Protein AF-A0A6M1ZS79-F1 (afdb_monomer_lite)

Sequence (204 aa):
MSSDKKKSLEKILSHKTKNITLSDVVKKYFNELLFENLISKDSSLLPITYLLKSNLSSLLSLNKYQLVKLINYLSLYDLVKEMKYLVDTKYLKKIYSFLTSDEKKFLNKILKYNEPFSTKRLNLEKFNLEKKTIRNILHKRGLERLAYAISSQNEDFIWYIMHFLDIGRAMILEKLIRKNKNLGISDIIISQIFYVLENNMSNL

Structure (mmCIF, N/CA/C/O backbone):
data_AF-A0A6M1ZS79-F1
#
_entry.id   AF-A0A6M1ZS79-F1
#
loop_
_atom_site.group_PDB
_atom_site.id
_atom_site.type_symbol
_atom_site.label_atom_id
_atom_site.label_alt_id
_atom_site.label_comp_id
_atom_site.label_asym_id
_atom_site.label_entity_id
_atom_site.label_seq_id
_atom_site.pdbx_PDB_ins_code
_atom_site.Cartn_x
_atom_site.Cartn_y
_atom_site.Cartn_z
_atom_site.occupancy
_atom_site.B_iso_or_equiv
_atom_site.auth_seq_id
_atom_site.auth_comp_id
_atom_site.auth_asym_id
_atom_site.auth_atom_id
_atom_site.pdbx_PDB_model_num
ATOM 1 N N . MET A 1 1 ? 33.671 -8.256 -20.055 1.00 46.81 1 MET A N 1
ATOM 2 C CA . MET A 1 1 ? 33.110 -9.625 -20.156 1.00 46.81 1 MET A CA 1
ATOM 3 C C . MET A 1 1 ? 34.263 -10.617 -20.237 1.00 46.81 1 MET A C 1
ATOM 5 O O . MET A 1 1 ? 35.209 -10.332 -20.957 1.00 46.81 1 MET A O 1
ATOM 9 N N . SER A 1 2 ? 34.205 -11.722 -19.484 1.00 45.19 2 SER A N 1
ATOM 10 C CA . SER A 1 2 ? 35.235 -12.780 -19.473 1.00 45.19 2 SER A CA 1
ATOM 11 C C . SER A 1 2 ? 35.470 -13.354 -20.884 1.00 45.19 2 SER A C 1
ATOM 13 O O . SER A 1 2 ? 34.513 -13.580 -21.631 1.00 45.19 2 SER A O 1
ATOM 15 N N . SER A 1 3 ? 36.743 -13.559 -21.241 1.00 55.91 3 SER A N 1
ATOM 16 C CA . SER A 1 3 ? 37.232 -14.013 -22.555 1.00 55.91 3 SER A CA 1
ATOM 17 C C . SER A 1 3 ? 36.600 -15.315 -23.045 1.00 55.91 3 SER A C 1
ATOM 19 O O . SER A 1 3 ? 36.496 -15.536 -24.253 1.00 55.91 3 SER A O 1
ATOM 21 N N . ASP A 1 4 ? 36.138 -16.156 -22.124 1.00 59.06 4 ASP A N 1
ATOM 22 C CA . ASP A 1 4 ? 35.692 -17.516 -22.436 1.00 59.06 4 ASP A CA 1
ATOM 23 C C . ASP A 1 4 ? 34.257 -17.550 -22.970 1.00 59.06 4 ASP A C 1
ATOM 25 O O . ASP A 1 4 ? 33.916 -18.365 -23.833 1.00 59.06 4 ASP A O 1
ATOM 29 N N . LYS A 1 5 ? 33.424 -16.582 -22.560 1.00 62.12 5 LYS A N 1
ATOM 30 C CA . LYS A 1 5 ? 32.073 -16.413 -23.118 1.00 62.12 5 LYS A CA 1
ATOM 31 C C . LYS A 1 5 ? 32.112 -15.907 -24.562 1.00 62.12 5 LYS A C 1
ATOM 33 O O . LYS A 1 5 ? 31.254 -16.275 -25.359 1.00 62.12 5 LYS A O 1
ATOM 38 N N . LYS A 1 6 ? 33.134 -15.120 -24.918 1.00 57.84 6 LYS A N 1
ATOM 39 C CA . LYS A 1 6 ? 33.299 -14.559 -26.267 1.00 57.84 6 LYS A CA 1
ATOM 40 C C . LYS A 1 6 ? 33.567 -15.649 -27.311 1.00 57.84 6 LYS A C 1
ATOM 42 O O . LYS A 1 6 ? 32.890 -15.689 -28.331 1.00 57.84 6 LYS A O 1
ATOM 47 N N . LYS A 1 7 ? 34.484 -16.579 -27.020 1.00 60.59 7 LYS A N 1
ATOM 48 C CA . LYS A 1 7 ? 34.827 -17.686 -27.933 1.00 60.59 7 LYS A CA 1
ATOM 49 C C . LYS A 1 7 ? 33.657 -18.644 -28.177 1.00 60.59 7 LYS A C 1
ATOM 51 O O . LYS A 1 7 ? 33.511 -19.171 -29.277 1.00 60.59 7 LYS A O 1
ATOM 56 N N . SER A 1 8 ? 32.819 -18.859 -27.161 1.00 60.53 8 SER A N 1
ATOM 57 C CA . SER A 1 8 ? 31.636 -19.719 -27.280 1.00 60.53 8 SER A CA 1
ATOM 58 C C . SER A 1 8 ? 30.549 -19.077 -28.149 1.00 60.53 8 SER A C 1
ATOM 60 O O . SER A 1 8 ? 29.974 -19.749 -28.999 1.00 60.53 8 SER A O 1
ATOM 62 N N . LEU A 1 9 ? 30.328 -17.764 -28.011 1.00 57.28 9 LEU A N 1
ATOM 63 C CA . LEU A 1 9 ? 29.390 -17.008 -28.852 1.00 57.28 9 LEU A CA 1
ATOM 64 C C . LEU A 1 9 ? 29.849 -16.909 -30.316 1.00 57.28 9 LEU A C 1
ATOM 66 O O . LEU A 1 9 ? 29.031 -17.047 -31.220 1.00 57.28 9 LEU A O 1
ATOM 70 N N . GLU A 1 10 ? 31.150 -16.739 -30.566 1.00 62.69 10 GLU A N 1
ATOM 71 C CA . GLU A 1 10 ? 31.711 -16.696 -31.928 1.00 62.69 10 GLU A CA 1
ATOM 72 C C . GLU A 1 10 ? 31.572 -18.027 -32.677 1.00 62.69 10 GLU A C 1
ATOM 74 O O . GLU A 1 10 ? 31.382 -18.031 -33.892 1.00 62.69 10 GLU A O 1
ATOM 79 N N . LYS A 1 11 ? 31.622 -19.158 -31.960 1.00 65.12 11 LYS A N 1
ATOM 80 C CA . LYS A 1 11 ? 31.347 -20.480 -32.542 1.00 65.12 11 LYS A CA 1
ATOM 81 C C . LYS A 1 11 ? 29.878 -20.661 -32.923 1.00 65.12 11 LYS A C 1
ATOM 83 O O . LYS A 1 11 ? 29.605 -21.306 -33.927 1.00 65.12 11 LYS A O 1
ATOM 88 N N . ILE A 1 12 ? 28.958 -20.109 -32.133 1.00 68.06 12 ILE A N 1
ATOM 89 C CA . ILE A 1 12 ? 27.509 -20.262 -32.336 1.00 68.06 12 ILE A CA 1
ATOM 90 C C . ILE A 1 12 ? 27.001 -19.354 -33.463 1.00 68.06 12 ILE A C 1
ATOM 92 O O . ILE A 1 12 ? 26.132 -19.756 -34.226 1.00 68.06 12 ILE A O 1
ATOM 96 N N . LEU A 1 13 ? 27.539 -18.138 -33.581 1.00 66.38 13 LEU A N 1
ATOM 97 C CA . LEU A 1 13 ? 27.018 -17.118 -34.498 1.00 66.38 13 LEU A CA 1
ATOM 98 C C . LEU A 1 13 ? 27.680 -17.115 -35.885 1.00 66.38 13 LEU A C 1
ATOM 100 O O . LEU A 1 13 ? 27.340 -16.266 -36.704 1.00 66.38 13 LEU A O 1
ATOM 104 N N . SER A 1 14 ? 28.645 -18.010 -36.141 1.00 60.84 14 SER A N 1
ATOM 105 C CA . SER A 1 14 ? 29.374 -18.174 -37.418 1.00 60.84 14 SER A CA 1
ATOM 106 C C . SER A 1 14 ? 29.934 -16.884 -38.049 1.00 60.84 14 SER A C 1
ATOM 108 O O . SER A 1 14 ? 30.354 -16.879 -39.204 1.00 60.84 14 SER A O 1
ATOM 110 N N . HIS A 1 15 ? 30.014 -15.796 -37.287 1.00 58.00 15 HIS A N 1
ATOM 111 C CA . HIS A 1 15 ? 30.574 -14.518 -37.694 1.00 58.00 15 HIS A CA 1
ATOM 112 C C . HIS A 1 15 ? 31.702 -14.148 -36.735 1.00 58.00 15 HIS A C 1
ATOM 114 O O . HIS A 1 15 ? 31.513 -14.066 -35.521 1.00 58.00 15 HIS A O 1
ATOM 120 N N . LYS A 1 16 ? 32.898 -13.893 -37.284 1.00 55.31 16 LYS A N 1
ATOM 121 C CA . LYS A 1 16 ? 34.008 -13.309 -36.521 1.00 55.31 16 LYS A CA 1
ATOM 122 C C . LYS A 1 16 ? 33.558 -11.947 -36.010 1.00 55.31 16 LYS A C 1
ATOM 124 O O . LYS A 1 16 ? 33.409 -11.017 -36.804 1.00 55.31 16 LYS A O 1
ATOM 129 N N . THR A 1 17 ? 33.369 -11.815 -34.699 1.00 56.72 17 THR A N 1
ATOM 130 C CA . THR A 1 17 ? 33.082 -10.511 -34.105 1.00 56.72 17 THR A CA 1
ATOM 131 C C . THR A 1 17 ? 34.343 -9.657 -34.209 1.00 56.72 17 THR A C 1
ATOM 133 O O . THR A 1 17 ? 35.278 -9.764 -33.414 1.00 56.72 17 THR A O 1
ATOM 136 N N . LYS A 1 18 ? 34.424 -8.822 -35.252 1.00 61.38 18 LYS A N 1
ATOM 137 C CA . LYS A 1 18 ? 35.413 -7.744 -35.268 1.00 61.38 18 LYS A CA 1
ATOM 138 C C . LYS A 1 18 ? 35.072 -6.858 -34.073 1.00 61.38 18 LYS A C 1
ATOM 140 O O . LYS A 1 18 ? 33.949 -6.372 -33.972 1.00 61.38 18 LYS A O 1
ATOM 145 N N . ASN A 1 19 ? 36.025 -6.681 -33.158 1.00 54.38 19 ASN A N 1
ATOM 146 C CA . ASN A 1 19 ? 35.924 -5.692 -32.086 1.00 54.38 19 ASN A CA 1
ATOM 147 C C . ASN A 1 19 ? 36.006 -4.305 -32.735 1.00 54.38 19 ASN A C 1
ATOM 149 O O . ASN A 1 19 ? 37.058 -3.675 -32.751 1.00 54.38 19 ASN A O 1
ATOM 153 N N . ILE A 1 20 ? 34.910 -3.871 -33.350 1.00 67.50 20 ILE A N 1
ATOM 154 C CA . ILE A 1 20 ? 34.794 -2.534 -33.906 1.00 67.50 20 ILE A CA 1
ATOM 155 C C . ILE A 1 20 ? 34.525 -1.629 -32.713 1.00 67.50 20 ILE A C 1
ATOM 157 O O . ILE A 1 20 ? 33.455 -1.663 -32.106 1.00 67.50 20 ILE A O 1
ATOM 161 N N . THR A 1 21 ? 35.526 -0.843 -32.338 1.00 69.44 21 THR A N 1
ATOM 162 C CA . THR A 1 21 ? 35.341 0.258 -31.401 1.00 69.44 21 THR A CA 1
ATOM 163 C C . THR A 1 21 ? 34.555 1.339 -32.128 1.00 69.44 21 THR A C 1
ATOM 165 O O . THR A 1 21 ? 35.109 2.100 -32.917 1.00 69.44 21 THR A O 1
ATOM 168 N N . LEU A 1 22 ? 33.240 1.352 -31.915 1.00 73.75 22 LEU A N 1
ATOM 169 C CA . LEU A 1 22 ? 32.362 2.399 -32.430 1.00 73.75 22 LEU A CA 1
ATOM 170 C C . LEU A 1 22 ? 32.827 3.752 -31.878 1.00 73.75 22 LEU A C 1
ATOM 172 O O . LEU A 1 22 ? 33.126 3.858 -30.684 1.00 73.75 22 LEU A O 1
ATOM 176 N N . SER A 1 23 ? 32.878 4.774 -32.735 1.00 83.06 23 SER A N 1
ATOM 177 C CA . SER A 1 23 ? 33.113 6.144 -32.277 1.00 83.06 23 SER A CA 1
ATOM 178 C C . SER A 1 23 ? 31.961 6.588 -31.376 1.00 83.06 23 SER A C 1
ATOM 180 O O . SER A 1 23 ? 30.829 6.111 -31.511 1.00 83.06 23 SER A O 1
ATOM 182 N N . ASP A 1 24 ? 32.226 7.500 -30.445 1.00 80.31 24 ASP A N 1
ATOM 183 C CA . ASP A 1 24 ? 31.208 7.910 -29.472 1.00 80.31 24 ASP A CA 1
ATOM 184 C C . ASP A 1 24 ? 30.016 8.619 -30.129 1.00 80.31 24 ASP A C 1
ATOM 186 O O . ASP A 1 24 ? 28.889 8.489 -29.656 1.00 80.31 24 ASP A O 1
ATOM 190 N N . VAL A 1 25 ? 30.229 9.259 -31.284 1.00 84.00 25 VAL A N 1
ATOM 191 C CA . VAL A 1 25 ? 29.159 9.832 -32.118 1.00 84.00 25 VAL A CA 1
ATOM 192 C C . VAL A 1 25 ? 28.241 8.740 -32.661 1.00 84.00 25 VAL A C 1
ATOM 194 O O . VAL A 1 25 ? 27.022 8.857 -32.581 1.00 84.00 25 VAL A O 1
ATOM 197 N N . VAL A 1 26 ? 28.816 7.649 -33.168 1.00 81.38 26 VAL A N 1
ATOM 198 C CA . VAL A 1 26 ? 28.047 6.535 -33.731 1.00 81.38 26 VAL A CA 1
ATOM 199 C C . VAL A 1 26 ? 27.308 5.778 -32.628 1.00 81.38 26 VAL A C 1
ATOM 201 O O . VAL A 1 26 ? 26.148 5.423 -32.811 1.00 81.38 26 VAL A O 1
ATOM 204 N N . LYS A 1 27 ? 27.921 5.589 -31.451 1.00 83.00 27 LYS A N 1
ATOM 205 C CA . LYS A 1 27 ? 27.215 5.036 -30.281 1.00 83.00 27 LYS A CA 1
ATOM 206 C C . LYS A 1 27 ? 26.040 5.915 -29.871 1.00 83.00 27 LYS A C 1
ATOM 208 O O . LYS A 1 27 ? 24.968 5.388 -29.603 1.00 83.00 27 LYS A O 1
ATOM 213 N N . LYS A 1 28 ? 26.237 7.236 -29.817 1.00 84.88 28 LYS A N 1
ATOM 214 C CA . LYS A 1 28 ? 25.178 8.187 -29.473 1.00 84.88 28 LYS A CA 1
ATOM 215 C C . LYS A 1 28 ? 24.032 8.117 -30.483 1.00 84.88 28 LYS A C 1
ATOM 217 O O . LYS A 1 28 ? 22.898 7.945 -30.062 1.00 84.88 28 LYS A O 1
ATOM 222 N N . TYR A 1 29 ? 24.344 8.118 -31.778 1.00 86.19 29 TYR A N 1
ATOM 223 C CA . TYR A 1 29 ? 23.360 7.967 -32.848 1.00 86.19 29 TYR A CA 1
ATOM 224 C C . TYR A 1 29 ? 22.586 6.645 -32.757 1.00 86.19 29 TYR A C 1
ATOM 226 O O . TYR A 1 29 ? 21.364 6.650 -32.804 1.00 86.19 29 TYR A O 1
ATOM 234 N N . PHE A 1 30 ? 23.268 5.508 -32.575 1.00 82.12 30 PHE A N 1
ATOM 235 C CA . PHE A 1 30 ? 22.586 4.218 -32.431 1.00 82.12 30 PHE A CA 1
ATOM 236 C C . PHE A 1 30 ? 21.755 4.131 -31.157 1.00 82.12 30 PHE A C 1
ATOM 238 O O . PHE A 1 30 ? 20.688 3.528 -31.187 1.00 82.12 30 PHE A O 1
ATOM 245 N N . ASN A 1 31 ? 22.218 4.722 -30.054 1.00 79.94 31 ASN A N 1
ATOM 246 C CA . ASN A 1 31 ? 21.430 4.801 -28.833 1.00 79.94 31 ASN A CA 1
ATOM 247 C C . ASN A 1 31 ? 20.176 5.640 -29.073 1.00 79.94 31 ASN A C 1
ATOM 249 O O . ASN A 1 31 ? 19.095 5.160 -28.779 1.00 79.94 31 ASN A O 1
ATOM 253 N N . GLU A 1 32 ? 20.293 6.836 -29.650 1.00 81.06 32 GLU A N 1
ATOM 254 C CA . GLU A 1 32 ? 19.147 7.693 -29.986 1.00 81.06 32 GLU A CA 1
ATOM 255 C C . GLU A 1 32 ? 18.169 6.973 -30.923 1.00 81.06 32 GLU A C 1
ATOM 257 O O . GLU A 1 32 ? 16.984 6.893 -30.618 1.00 81.06 32 GLU A O 1
ATOM 262 N N . LEU A 1 33 ? 18.670 6.323 -31.976 1.00 81.44 33 LEU A N 1
ATOM 263 C CA . LEU A 1 33 ? 17.865 5.531 -32.905 1.00 81.44 33 LEU A CA 1
ATOM 264 C C . LEU A 1 33 ? 17.165 4.350 -32.209 1.00 81.44 33 LEU A C 1
ATOM 266 O O . LEU A 1 33 ? 15.994 4.081 -32.470 1.00 81.44 33 LEU A O 1
ATOM 270 N N . LEU A 1 34 ? 17.861 3.629 -31.325 1.00 75.31 34 LEU A N 1
ATOM 271 C CA . LEU A 1 34 ? 17.275 2.542 -30.536 1.00 75.31 34 LEU A CA 1
ATOM 272 C C . LEU A 1 34 ? 16.224 3.071 -29.567 1.00 75.31 34 LEU A C 1
ATOM 274 O O . LEU A 1 34 ? 15.167 2.467 -29.451 1.00 75.31 34 LEU A O 1
ATOM 278 N N . PHE A 1 35 ? 16.489 4.190 -28.897 1.00 71.31 35 PHE A N 1
ATOM 279 C CA . PHE A 1 35 ? 15.548 4.830 -27.987 1.00 71.31 35 PHE A CA 1
ATOM 280 C C . PHE A 1 35 ? 14.283 5.267 -28.729 1.00 71.31 35 PHE A C 1
ATOM 282 O O . PHE A 1 35 ? 13.192 4.949 -28.274 1.00 71.31 35 PHE A O 1
ATOM 289 N N . GLU A 1 36 ? 14.410 5.900 -29.894 1.00 73.56 36 GLU A N 1
ATOM 290 C CA . GLU A 1 36 ? 13.269 6.343 -30.702 1.00 73.56 36 GLU A CA 1
ATOM 291 C C . GLU A 1 36 ? 12.432 5.188 -31.272 1.00 73.56 36 GLU A C 1
ATOM 293 O O . GLU A 1 36 ? 11.216 5.321 -31.403 1.00 73.56 36 GLU A O 1
ATOM 298 N N . ASN A 1 37 ? 13.062 4.059 -31.614 1.00 69.81 37 ASN A N 1
ATOM 299 C CA . ASN A 1 37 ? 12.364 2.914 -32.209 1.00 69.81 37 ASN A CA 1
ATOM 300 C C . ASN A 1 37 ? 11.846 1.899 -31.176 1.00 69.81 37 ASN A C 1
ATOM 302 O O . ASN A 1 37 ? 10.836 1.243 -31.426 1.00 69.81 37 ASN A O 1
ATOM 306 N N . LEU A 1 38 ? 12.526 1.732 -30.036 1.00 62.50 38 LEU A N 1
ATOM 307 C CA . LEU A 1 38 ? 12.127 0.785 -28.985 1.00 62.50 38 LEU A CA 1
ATOM 308 C C . LEU A 1 38 ? 11.163 1.403 -27.977 1.00 62.50 38 LEU A C 1
ATOM 310 O O . LEU A 1 38 ? 10.305 0.700 -27.444 1.00 62.50 38 LEU A O 1
ATOM 314 N N . ILE A 1 39 ? 11.308 2.698 -27.700 1.00 62.84 39 ILE A N 1
ATOM 315 C CA . ILE A 1 39 ? 10.414 3.434 -26.817 1.00 62.84 39 ILE A CA 1
ATOM 316 C C . ILE A 1 39 ? 9.474 4.216 -27.721 1.00 62.84 39 ILE A C 1
ATOM 318 O O . ILE A 1 39 ? 9.823 5.266 -28.254 1.00 62.84 39 ILE A O 1
ATOM 322 N N . SER A 1 40 ? 8.269 3.683 -27.929 1.00 58.03 40 SER A N 1
ATOM 323 C CA . SER A 1 40 ? 7.209 4.436 -28.597 1.00 58.03 40 SER A CA 1
ATOM 324 C C . SER A 1 40 ? 7.068 5.795 -27.901 1.00 58.03 40 SER A C 1
ATOM 326 O O . SER A 1 40 ? 7.124 5.850 -26.672 1.00 58.03 40 SER A O 1
ATOM 328 N N . LYS A 1 41 ? 6.879 6.886 -28.660 1.00 56.69 41 LYS A N 1
ATOM 329 C CA . LYS A 1 41 ? 6.773 8.267 -28.131 1.00 56.69 41 LYS A CA 1
ATOM 330 C C . LYS A 1 41 ? 5.800 8.422 -26.948 1.00 56.69 41 LYS A C 1
ATOM 332 O O . LYS A 1 41 ? 5.952 9.356 -26.166 1.00 56.69 41 LYS A O 1
ATOM 337 N N . ASP A 1 42 ? 4.861 7.490 -26.801 1.00 55.78 42 ASP A N 1
ATOM 338 C CA . ASP A 1 42 ? 3.814 7.493 -25.781 1.00 55.78 42 ASP A CA 1
ATOM 339 C C . ASP A 1 42 ? 4.094 6.598 -24.557 1.00 55.78 4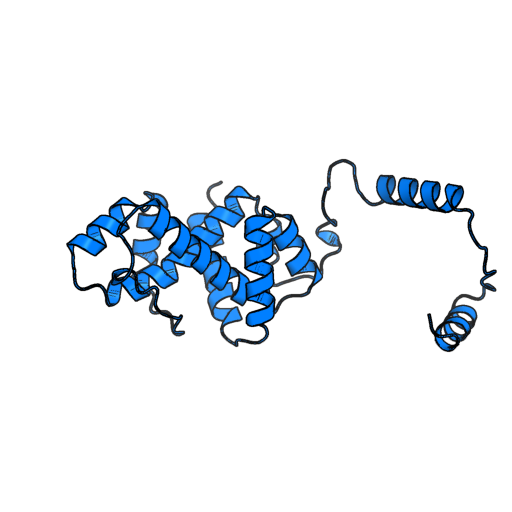2 ASP A C 1
ATOM 341 O O . ASP A 1 42 ? 3.400 6.706 -23.546 1.00 55.78 42 ASP A O 1
ATOM 345 N N . SER A 1 43 ? 5.098 5.715 -24.596 1.00 55.03 43 SER A N 1
ATOM 346 C CA . SER A 1 43 ? 5.358 4.752 -23.519 1.00 55.03 43 SER A CA 1
ATOM 347 C C . SER A 1 43 ? 6.607 5.132 -22.731 1.00 55.03 43 SER A C 1
ATOM 349 O O . SER A 1 43 ? 7.716 4.759 -23.089 1.00 55.03 43 SER A O 1
ATOM 351 N N . SER A 1 44 ? 6.441 5.823 -21.604 1.00 60.12 44 SER A N 1
ATOM 352 C CA . SER A 1 44 ? 7.536 6.104 -20.659 1.00 60.12 44 SER A CA 1
ATOM 353 C C . SER A 1 44 ? 8.096 4.853 -19.957 1.00 60.12 44 SER A C 1
ATOM 355 O O . SER A 1 44 ? 9.055 4.956 -19.194 1.00 60.12 44 SER A O 1
ATOM 357 N N . LEU A 1 45 ? 7.506 3.676 -20.196 1.00 66.31 45 LEU A N 1
ATOM 358 C CA . LEU A 1 45 ? 7.816 2.406 -19.541 1.00 66.31 45 LEU A CA 1
ATOM 359 C C . LEU A 1 45 ? 7.925 1.269 -20.562 1.00 66.31 45 LEU A C 1
ATOM 361 O O . LEU A 1 45 ? 7.357 1.341 -21.651 1.00 66.31 45 LEU A O 1
ATOM 365 N N . LEU A 1 46 ? 8.628 0.199 -20.173 1.00 69.56 46 LEU A N 1
ATOM 366 C CA . LEU A 1 46 ? 8.737 -1.039 -20.949 1.00 69.56 46 LEU A CA 1
ATOM 367 C C . LEU A 1 46 ? 7.339 -1.572 -21.309 1.00 69.56 46 LEU A C 1
ATOM 369 O O . LEU A 1 46 ? 6.503 -1.685 -20.411 1.00 69.56 46 LEU A O 1
ATOM 373 N N . PRO A 1 47 ? 7.060 -1.937 -22.573 1.00 73.56 47 PRO A N 1
ATOM 374 C CA . PRO A 1 47 ? 5.744 -2.450 -22.933 1.00 73.56 47 PRO A CA 1
ATOM 375 C C . PRO A 1 47 ? 5.372 -3.691 -22.113 1.00 73.56 47 PRO A C 1
ATOM 377 O O . PRO A 1 47 ? 6.170 -4.618 -21.967 1.00 73.56 47 PRO A O 1
ATOM 380 N N . ILE A 1 48 ? 4.135 -3.720 -21.604 1.00 75.38 48 ILE A N 1
ATOM 381 C CA . ILE A 1 48 ? 3.621 -4.773 -20.706 1.00 75.38 48 ILE A CA 1
ATOM 382 C C . ILE A 1 48 ? 3.766 -6.173 -21.327 1.00 75.38 48 ILE A C 1
ATOM 384 O O . ILE A 1 48 ? 3.955 -7.153 -20.613 1.00 75.38 48 ILE A O 1
ATOM 388 N N . THR A 1 49 ? 3.733 -6.270 -22.658 1.00 75.94 49 THR A N 1
ATOM 389 C CA . THR A 1 49 ? 3.910 -7.516 -23.420 1.00 75.94 49 THR A CA 1
ATOM 390 C C . THR A 1 49 ? 5.266 -8.188 -23.209 1.00 75.94 49 THR A C 1
ATOM 392 O O . THR A 1 49 ? 5.373 -9.391 -23.431 1.00 75.94 49 THR A O 1
ATOM 395 N N . TYR A 1 50 ? 6.290 -7.438 -22.798 1.00 74.56 50 TYR A N 1
ATOM 396 C CA . TYR A 1 50 ? 7.625 -7.973 -22.520 1.00 74.56 50 TYR A CA 1
ATOM 397 C C . TYR A 1 50 ? 7.790 -8.467 -21.080 1.00 74.56 50 TYR A C 1
ATOM 399 O O . TYR A 1 50 ? 8.788 -9.115 -20.774 1.00 74.56 50 TYR A O 1
ATOM 407 N N . LEU A 1 51 ? 6.829 -8.186 -20.194 1.00 79.62 51 LEU A N 1
ATOM 408 C CA . LEU A 1 51 ? 6.874 -8.657 -18.814 1.00 79.62 51 LEU A CA 1
ATOM 409 C C . LEU A 1 51 ? 6.445 -10.124 -18.729 1.00 79.62 51 LEU A C 1
ATOM 411 O O . LEU A 1 51 ? 5.502 -10.569 -19.387 1.00 79.62 51 LEU A O 1
ATOM 415 N N . LEU A 1 52 ? 7.114 -10.879 -17.856 1.00 79.12 52 LEU A N 1
ATOM 416 C CA . LEU A 1 52 ? 6.690 -12.234 -17.519 1.00 79.12 52 LEU A CA 1
ATOM 417 C C . LEU A 1 52 ? 5.285 -12.208 -16.911 1.00 79.12 52 LEU A C 1
ATOM 419 O O . LEU A 1 52 ? 4.963 -11.357 -16.077 1.00 79.12 52 LEU A O 1
ATOM 423 N N . LYS A 1 53 ? 4.448 -13.173 -17.307 1.00 77.31 53 LYS A N 1
ATOM 424 C CA . LYS A 1 53 ? 3.096 -13.307 -16.762 1.00 77.31 53 LYS A CA 1
ATOM 425 C C . LYS A 1 53 ? 3.181 -13.530 -15.252 1.00 77.31 53 LYS A C 1
ATOM 427 O O . LYS A 1 53 ? 3.708 -14.537 -14.791 1.00 77.31 53 LYS A O 1
ATOM 432 N N . SER A 1 54 ? 2.647 -12.571 -14.504 1.00 80.38 54 SER A N 1
ATOM 433 C CA . SER A 1 54 ? 2.510 -12.618 -13.052 1.00 80.38 54 SER A CA 1
ATOM 434 C C . SER A 1 54 ? 1.040 -12.796 -12.679 1.00 80.38 54 SER A C 1
ATOM 436 O O . SER A 1 54 ? 0.144 -12.281 -13.359 1.00 80.38 54 SER A O 1
ATOM 438 N N . ASN A 1 55 ? 0.795 -13.455 -11.545 1.00 80.38 55 ASN A N 1
ATOM 439 C CA . ASN A 1 55 ? -0.529 -13.528 -10.926 1.00 80.38 55 ASN A CA 1
ATOM 440 C C . ASN A 1 55 ? -1.082 -12.119 -10.643 1.00 80.38 55 ASN A C 1
ATOM 442 O O . ASN A 1 55 ? -2.283 -11.910 -10.673 1.00 80.38 55 ASN A O 1
ATOM 446 N N . LEU A 1 56 ? -0.215 -11.122 -10.449 1.00 84.50 56 LEU A N 1
ATOM 447 C CA . LEU A 1 56 ? -0.586 -9.728 -10.207 1.00 84.50 56 LEU A CA 1
ATOM 448 C C . LEU A 1 56 ? -0.596 -8.862 -11.478 1.00 84.50 56 LEU A C 1
ATOM 450 O O . LEU A 1 56 ? -0.520 -7.639 -11.392 1.00 84.50 56 LEU A O 1
ATOM 454 N N . SER A 1 57 ? -0.705 -9.466 -12.663 1.00 84.50 57 SER A N 1
ATOM 455 C CA . SER A 1 57 ? -0.774 -8.738 -13.943 1.00 84.50 57 SER A CA 1
ATOM 456 C C . SER A 1 57 ? -1.896 -7.692 -14.001 1.00 84.50 57 SER A C 1
ATOM 458 O O . SER A 1 57 ? -1.718 -6.652 -14.630 1.00 84.50 57 SER A O 1
ATOM 460 N N . SER A 1 58 ? -2.996 -7.892 -13.269 1.00 84.88 58 SER A N 1
ATOM 461 C CA . SER A 1 58 ? -4.084 -6.913 -13.113 1.00 84.88 58 SER A CA 1
ATOM 462 C C . SER A 1 58 ? -3.656 -5.592 -12.456 1.00 84.88 58 SER A C 1
ATOM 464 O O . SER A 1 58 ? -4.338 -4.582 -12.610 1.00 84.88 58 SER A O 1
ATOM 466 N N . LEU A 1 59 ? -2.521 -5.553 -11.746 1.00 86.88 59 LEU A N 1
ATOM 467 C CA . LEU A 1 59 ? -1.957 -4.306 -11.220 1.00 86.88 59 LEU A CA 1
ATOM 468 C C . LEU A 1 59 ? -1.350 -3.428 -12.317 1.00 86.88 59 LEU A C 1
ATOM 470 O O . LEU A 1 59 ? -1.320 -2.210 -12.161 1.00 86.88 59 LEU A O 1
ATOM 474 N N . LEU A 1 60 ? -0.879 -4.027 -13.415 1.00 85.62 60 LEU A N 1
ATOM 475 C CA . LEU A 1 60 ? -0.210 -3.316 -14.509 1.00 85.62 60 LEU A CA 1
ATOM 476 C C . LEU A 1 60 ? -1.193 -2.511 -15.367 1.00 85.62 60 LEU A C 1
ATOM 478 O O . LEU A 1 60 ? -0.784 -1.555 -16.019 1.00 85.62 60 LEU A O 1
ATOM 482 N N . SER A 1 61 ? -2.479 -2.876 -15.354 1.00 85.31 61 SER A N 1
ATOM 483 C CA . SER A 1 61 ? -3.546 -2.141 -16.043 1.00 85.31 61 SER A CA 1
ATOM 484 C C . SER A 1 61 ? -4.091 -0.957 -15.243 1.00 85.31 61 SER A C 1
ATOM 486 O O . SER A 1 61 ? -4.890 -0.185 -15.768 1.00 85.31 61 SER A O 1
ATOM 488 N N . LEU A 1 62 ? -3.712 -0.813 -13.970 1.00 86.62 62 LEU A N 1
ATOM 489 C CA . LEU A 1 62 ? -4.177 0.297 -13.144 1.00 86.62 62 LEU A CA 1
ATOM 490 C C . LEU A 1 62 ? -3.476 1.591 -13.539 1.00 86.62 62 LEU A C 1
ATOM 492 O O . LEU A 1 62 ? -2.295 1.586 -13.858 1.00 86.62 62 LEU A O 1
ATOM 496 N N . ASN A 1 63 ? -4.174 2.718 -13.414 1.00 87.56 63 ASN A N 1
ATOM 497 C CA . ASN A 1 63 ? -3.567 4.044 -13.444 1.00 87.56 63 ASN A CA 1
ATOM 498 C C . ASN A 1 63 ? -3.017 4.457 -12.060 1.00 87.56 63 ASN A C 1
ATOM 500 O O . ASN A 1 63 ? -3.285 3.830 -11.031 1.00 87.56 63 ASN A O 1
ATOM 504 N N . LYS A 1 64 ? -2.198 5.516 -12.016 1.00 88.25 64 LYS A N 1
ATOM 505 C CA . LYS A 1 64 ? -1.501 5.934 -10.786 1.00 88.25 64 LYS A CA 1
ATOM 506 C C . LYS A 1 64 ? -2.470 6.231 -9.639 1.00 88.25 64 LYS A C 1
ATOM 508 O O . LYS A 1 64 ? -2.208 5.873 -8.491 1.00 88.25 64 LYS A O 1
ATOM 513 N N . TYR A 1 65 ? -3.595 6.879 -9.940 1.00 89.50 65 TYR A N 1
ATOM 514 C CA . TYR A 1 65 ? -4.629 7.178 -8.950 1.00 89.50 65 TYR A CA 1
ATOM 515 C C . TYR A 1 65 ? -5.251 5.892 -8.397 1.00 89.50 65 TYR A C 1
ATOM 517 O O . TYR A 1 65 ? -5.413 5.754 -7.184 1.00 89.50 65 TYR A O 1
ATOM 525 N N . GLN A 1 66 ? -5.534 4.930 -9.273 1.00 90.81 66 GLN A N 1
ATOM 526 C CA . GLN A 1 66 ? -6.071 3.630 -8.908 1.00 90.81 66 GLN A CA 1
ATOM 527 C C . GLN A 1 66 ? -5.092 2.840 -8.036 1.00 90.81 66 GLN A C 1
ATOM 529 O O . GLN A 1 66 ? -5.504 2.283 -7.022 1.00 90.81 66 GLN A O 1
ATOM 534 N N . LEU A 1 67 ? -3.795 2.862 -8.353 1.00 91.31 67 LEU A N 1
ATOM 535 C CA . LEU A 1 67 ? -2.766 2.208 -7.546 1.00 91.31 67 LEU A CA 1
ATOM 536 C C . LEU A 1 67 ? -2.663 2.832 -6.142 1.00 91.31 67 LEU A C 1
ATOM 538 O O . LEU A 1 67 ? -2.616 2.122 -5.138 1.00 91.31 67 LEU A O 1
ATOM 542 N N . VAL A 1 68 ? -2.720 4.164 -6.040 1.00 92.44 68 VAL A N 1
ATOM 543 C CA . VAL A 1 68 ? -2.764 4.864 -4.742 1.00 92.44 68 VAL A CA 1
ATOM 544 C C . VAL A 1 68 ? -4.051 4.547 -3.972 1.00 92.44 68 VAL A C 1
ATOM 546 O O . VAL A 1 68 ? -4.010 4.370 -2.751 1.00 92.44 68 VAL A O 1
ATOM 549 N N . LYS A 1 69 ? -5.192 4.444 -4.661 1.00 92.88 69 LYS A N 1
ATOM 550 C CA . LYS A 1 69 ? -6.475 4.059 -4.060 1.00 92.88 69 LYS A CA 1
ATOM 551 C C . LYS A 1 69 ? -6.422 2.624 -3.524 1.00 92.88 69 LYS A C 1
ATOM 553 O O . LYS A 1 69 ? -6.817 2.400 -2.381 1.00 92.88 69 LYS A O 1
ATOM 558 N N . LEU A 1 70 ? -5.851 1.690 -4.286 1.00 94.06 70 LEU A N 1
ATOM 559 C CA . LEU A 1 70 ? -5.596 0.312 -3.863 1.00 94.06 70 LEU A CA 1
ATOM 560 C C . LEU A 1 70 ? -4.734 0.271 -2.596 1.00 94.06 70 LEU A C 1
ATOM 562 O O . LEU A 1 70 ? -5.118 -0.373 -1.623 1.00 94.06 70 LEU A O 1
ATOM 566 N N . ILE A 1 71 ? -3.621 1.011 -2.565 1.00 93.94 71 ILE A N 1
ATOM 567 C CA . ILE A 1 71 ? -2.751 1.118 -1.381 1.00 93.94 71 ILE A CA 1
ATOM 568 C C . ILE A 1 71 ? -3.555 1.564 -0.151 1.00 93.94 71 ILE A C 1
ATOM 570 O O . ILE A 1 71 ? -3.429 0.978 0.926 1.00 93.94 71 ILE A O 1
ATOM 574 N N . ASN A 1 72 ? -4.425 2.566 -0.298 1.00 93.06 72 ASN A N 1
ATOM 575 C CA . ASN A 1 72 ? -5.258 3.029 0.811 1.00 93.06 72 ASN A CA 1
ATOM 576 C C . ASN A 1 72 ? -6.252 1.951 1.272 1.00 93.06 72 ASN A C 1
ATOM 578 O O . ASN A 1 72 ? -6.377 1.737 2.476 1.00 93.06 72 ASN A O 1
ATOM 582 N N . TYR A 1 73 ? -6.904 1.222 0.363 1.00 93.94 73 TYR A N 1
ATOM 583 C CA . TYR A 1 73 ? -7.799 0.122 0.747 1.00 93.94 73 TYR A CA 1
ATOM 584 C C . TYR A 1 73 ? -7.071 -1.027 1.442 1.00 93.94 73 TYR A C 1
ATOM 586 O O . TYR A 1 73 ? -7.574 -1.545 2.437 1.00 93.94 73 TYR A O 1
ATOM 594 N N . LEU A 1 74 ? -5.870 -1.390 0.982 1.00 92.75 74 LEU A N 1
ATOM 595 C CA . LEU A 1 74 ? -5.061 -2.427 1.625 1.00 92.75 74 LEU A CA 1
ATOM 596 C C . LEU A 1 74 ? -4.762 -2.082 3.086 1.00 92.75 74 LEU A C 1
ATOM 598 O O . LEU A 1 74 ? -4.823 -2.953 3.950 1.00 92.75 74 LEU A O 1
ATOM 602 N N . SER A 1 75 ? -4.521 -0.805 3.391 1.00 92.94 75 SER A N 1
ATOM 603 C CA . SER A 1 75 ? -4.286 -0.363 4.770 1.00 92.94 75 SER A CA 1
ATOM 604 C C . SER A 1 75 ? -5.475 -0.578 5.713 1.00 92.94 75 SER A C 1
ATOM 606 O O . SER A 1 75 ? -5.287 -0.697 6.925 1.00 92.94 75 SER A O 1
ATOM 608 N N . LEU A 1 76 ? -6.700 -0.661 5.179 1.00 92.25 76 LEU A N 1
ATOM 609 C CA . LEU A 1 76 ? -7.902 -0.825 5.994 1.00 92.25 76 LEU A CA 1
ATOM 610 C C . LEU A 1 76 ? -7.991 -2.217 6.624 1.00 92.25 76 LEU A C 1
ATOM 612 O O . LEU A 1 76 ? -8.575 -2.342 7.695 1.00 92.25 76 LEU A O 1
ATOM 616 N N . TYR A 1 77 ? -7.358 -3.237 6.040 1.00 90.81 77 TYR A N 1
ATOM 617 C CA . TYR A 1 77 ? -7.254 -4.556 6.673 1.00 90.81 77 TYR A CA 1
ATOM 618 C C . TYR A 1 77 ? -6.474 -4.500 7.996 1.00 90.81 77 TYR A C 1
ATOM 620 O O . TYR A 1 77 ? -6.891 -5.093 8.990 1.00 90.81 77 TYR A O 1
ATOM 628 N N . ASP A 1 78 ? -5.384 -3.723 8.054 1.00 88.56 78 ASP A N 1
ATOM 629 C CA . ASP A 1 78 ? -4.670 -3.487 9.318 1.00 88.56 78 ASP A CA 1
ATOM 630 C C . ASP A 1 78 ? -5.492 -2.639 10.285 1.00 88.56 78 ASP A C 1
ATOM 632 O O . ASP A 1 78 ? -5.457 -2.864 11.496 1.00 88.56 78 ASP A O 1
ATOM 636 N N . LEU A 1 79 ? -6.257 -1.680 9.759 1.00 89.00 79 LEU A N 1
ATOM 637 C CA . LEU A 1 79 ? -7.123 -0.848 10.579 1.00 89.00 79 LEU A CA 1
ATOM 638 C C . LEU A 1 79 ? -8.218 -1.674 11.266 1.00 89.00 79 LEU A C 1
ATOM 640 O O . LEU A 1 79 ? -8.422 -1.495 12.462 1.00 89.00 79 LEU A O 1
ATOM 644 N N . VAL A 1 80 ? -8.865 -2.612 10.562 1.00 88.75 80 VAL A N 1
ATOM 645 C CA . VAL A 1 80 ? -9.865 -3.526 11.149 1.00 88.75 80 VAL A CA 1
ATOM 646 C C . VAL A 1 80 ? -9.297 -4.254 12.361 1.00 88.75 80 VAL A C 1
ATOM 648 O O . VAL A 1 80 ? -9.953 -4.322 13.400 1.00 88.75 80 VAL A O 1
ATOM 651 N N . LYS A 1 81 ? -8.075 -4.786 12.248 1.00 86.06 81 LYS A N 1
ATOM 652 C CA . LYS A 1 81 ? -7.417 -5.469 13.366 1.00 86.06 81 LYS A CA 1
ATOM 653 C C . LYS A 1 81 ? -7.183 -4.526 14.533 1.00 86.06 81 LYS A C 1
ATOM 655 O O . LYS A 1 81 ? -7.525 -4.871 15.657 1.00 86.06 81 LYS A O 1
ATOM 660 N N . GLU A 1 82 ? -6.631 -3.343 14.276 1.00 85.12 82 GLU A N 1
ATOM 661 C CA . GLU A 1 82 ? -6.348 -2.372 15.335 1.00 85.12 82 GLU A CA 1
ATOM 662 C C . GLU A 1 82 ? -7.632 -1.910 16.038 1.00 85.12 82 GLU A C 1
ATOM 664 O O . GLU A 1 82 ? -7.659 -1.784 17.258 1.00 85.12 82 GLU A O 1
ATOM 669 N N . MET A 1 83 ? -8.722 -1.729 15.292 1.00 84.31 83 MET A N 1
ATOM 670 C CA . MET A 1 83 ? -10.012 -1.306 15.839 1.00 84.31 83 MET A CA 1
ATOM 671 C C . MET A 1 83 ? -10.621 -2.312 16.816 1.00 84.31 83 MET A C 1
ATOM 673 O O . MET A 1 83 ? -11.332 -1.886 17.719 1.00 84.31 83 MET A O 1
ATOM 677 N N . LYS A 1 84 ? -10.320 -3.613 16.689 1.00 82.88 84 LYS A N 1
ATOM 678 C CA . LYS A 1 84 ? -10.743 -4.626 17.674 1.00 82.88 84 LYS A CA 1
ATOM 679 C C . LYS A 1 84 ? -10.078 -4.428 19.042 1.00 82.88 84 LYS A C 1
ATOM 681 O O . LYS A 1 84 ? -10.634 -4.854 20.046 1.00 82.88 84 LYS A O 1
ATOM 686 N N . TYR A 1 85 ? -8.904 -3.795 19.079 1.00 81.50 85 TYR A N 1
ATOM 687 C CA . TYR A 1 85 ? -8.168 -3.512 20.314 1.00 81.50 85 TYR A CA 1
ATOM 688 C C . TYR A 1 85 ? -8.445 -2.114 20.877 1.00 81.50 85 TYR A C 1
ATOM 690 O O . TYR A 1 85 ? -8.182 -1.875 22.052 1.00 81.50 85 TYR A O 1
ATOM 698 N N . LEU A 1 86 ? -8.968 -1.194 20.063 1.00 80.50 86 LEU A N 1
ATOM 699 C CA . LEU A 1 86 ? -9.328 0.152 20.501 1.00 80.50 86 LEU A CA 1
ATOM 700 C C . LEU A 1 86 ? -10.639 0.113 21.295 1.00 80.50 86 LEU A C 1
ATOM 702 O O . LEU A 1 86 ? -11.724 0.054 20.722 1.00 80.50 86 LEU A O 1
ATOM 706 N N . VAL A 1 87 ? -10.531 0.189 22.621 1.00 73.06 87 VAL A N 1
ATOM 707 C CA . VAL A 1 87 ? -11.690 0.199 23.533 1.00 73.06 87 VAL A CA 1
ATOM 708 C C . VAL A 1 87 ? -12.371 1.578 23.575 1.00 73.06 87 VAL A C 1
ATOM 710 O O . VAL A 1 87 ? -13.575 1.676 23.811 1.00 73.06 87 VAL A O 1
ATOM 713 N N . ASP A 1 88 ? -11.636 2.664 23.300 1.00 82.00 88 ASP A N 1
ATOM 714 C CA . ASP A 1 88 ? -12.186 4.023 23.365 1.00 82.00 88 ASP A CA 1
ATOM 715 C C . ASP A 1 88 ? -13.019 4.386 22.119 1.00 82.00 88 ASP A C 1
ATOM 717 O O . ASP A 1 88 ? -12.519 4.642 21.015 1.00 82.00 88 ASP A O 1
ATOM 721 N N . THR A 1 89 ? -14.331 4.492 22.329 1.00 82.62 89 THR A N 1
ATOM 722 C CA . THR A 1 89 ? -15.309 4.885 21.306 1.00 82.62 89 THR A CA 1
ATOM 723 C C . THR A 1 89 ? -15.066 6.280 20.719 1.00 82.62 89 THR A C 1
ATOM 725 O O . THR A 1 89 ? -15.427 6.520 19.561 1.00 82.62 89 THR A O 1
ATOM 728 N N . LYS A 1 90 ? -14.430 7.205 21.454 1.00 84.06 90 LYS A N 1
ATOM 729 C CA . LYS A 1 90 ? -14.061 8.537 20.944 1.00 84.06 90 LYS A CA 1
ATOM 730 C C . LYS A 1 90 ? -12.966 8.432 19.885 1.00 84.06 90 LYS A C 1
ATOM 732 O O . LYS A 1 90 ? -13.069 9.083 18.842 1.00 84.06 90 LYS A O 1
ATOM 737 N N . TYR A 1 91 ? -11.965 7.578 20.110 1.00 83.62 91 TYR A N 1
ATOM 738 C CA . TYR A 1 91 ? -10.895 7.314 19.142 1.00 83.62 91 TYR A CA 1
ATOM 739 C C . TYR A 1 91 ? -11.461 6.678 17.876 1.00 83.62 91 TYR A C 1
ATOM 741 O O . TYR A 1 91 ? -11.175 7.148 16.774 1.00 83.62 91 TYR A O 1
ATOM 749 N N . LEU A 1 92 ? -12.335 5.678 18.026 1.00 84.50 92 LEU A N 1
ATOM 750 C CA . LEU A 1 92 ? -12.999 5.031 16.894 1.00 84.50 92 LEU A CA 1
ATOM 751 C C . LEU A 1 92 ? -13.799 6.035 16.058 1.00 84.50 92 LEU A C 1
ATOM 753 O O . LEU A 1 92 ? -13.569 6.141 14.853 1.00 84.50 92 LEU A O 1
ATOM 757 N N . LYS A 1 93 ? -14.681 6.832 16.679 1.00 86.69 93 LYS A N 1
ATOM 758 C CA . LYS A 1 93 ? -15.468 7.862 15.971 1.00 86.69 93 LYS A CA 1
ATOM 759 C C . LYS A 1 93 ? -14.578 8.845 15.208 1.00 86.69 93 LYS A C 1
ATOM 761 O O . LYS A 1 93 ? -14.909 9.234 14.088 1.00 86.69 93 LYS A O 1
ATOM 766 N N . LYS A 1 94 ? -13.436 9.216 15.787 1.00 86.50 94 LYS A N 1
ATOM 767 C CA . LYS A 1 94 ? -12.481 10.135 15.165 1.00 86.50 94 LYS A CA 1
ATOM 768 C C . LYS A 1 94 ? -11.722 9.501 13.998 1.00 86.50 94 LYS A C 1
ATOM 770 O O . LYS A 1 94 ? -11.558 10.137 12.967 1.00 86.50 94 LYS A O 1
ATOM 775 N N . ILE A 1 95 ? -11.324 8.236 14.101 1.00 86.62 95 ILE A N 1
ATOM 776 C CA . ILE A 1 95 ? -10.748 7.494 12.969 1.00 86.62 95 ILE A CA 1
ATOM 777 C C . ILE A 1 95 ? -11.770 7.401 11.830 1.00 86.62 95 ILE A C 1
ATOM 779 O O . ILE A 1 95 ? -11.445 7.725 10.688 1.00 86.62 95 ILE A O 1
ATOM 783 N N . TYR A 1 96 ? -13.021 7.043 12.140 1.00 87.31 96 TYR A N 1
ATOM 784 C CA . TYR A 1 96 ? -14.102 7.008 11.155 1.00 87.31 96 TYR A CA 1
ATOM 785 C C . TYR A 1 96 ? -14.318 8.369 10.486 1.00 87.31 96 TYR A C 1
ATOM 787 O O . TYR A 1 96 ? -14.576 8.412 9.287 1.00 87.31 96 TYR A O 1
ATOM 795 N N . SER A 1 97 ? -14.196 9.493 11.198 1.00 89.56 97 SER A N 1
ATOM 796 C CA . SER A 1 97 ? -14.361 10.816 10.578 1.00 89.56 97 SER A CA 1
ATOM 797 C C . SER A 1 97 ? -13.258 11.160 9.565 1.00 89.56 97 SER A C 1
ATOM 799 O O . SER A 1 97 ? -13.470 12.009 8.698 1.00 89.56 97 SER A O 1
ATOM 801 N N . PHE A 1 98 ? -12.112 10.473 9.606 1.00 90.19 98 PHE A N 1
ATOM 802 C CA . PHE A 1 98 ? -11.006 10.662 8.662 1.00 90.19 98 PHE A CA 1
ATOM 803 C C . PHE A 1 98 ? -11.085 9.792 7.404 1.00 90.19 98 PHE A C 1
ATOM 805 O O . PHE A 1 98 ? -10.336 10.051 6.457 1.00 90.19 98 PHE A O 1
ATOM 812 N N . LEU A 1 99 ? -11.977 8.800 7.379 1.00 90.50 99 LEU A N 1
ATOM 813 C CA . LEU A 1 99 ? -12.201 7.922 6.232 1.00 90.50 99 LEU A CA 1
ATOM 814 C C . LEU A 1 99 ? -13.227 8.515 5.260 1.00 90.50 99 LEU A C 1
ATOM 816 O O . LEU A 1 99 ? -14.208 9.146 5.670 1.00 90.50 99 LEU A O 1
ATOM 820 N N . THR A 1 100 ? -13.028 8.275 3.965 1.00 91.25 100 THR A N 1
ATOM 821 C CA . THR A 1 100 ? -14.010 8.634 2.930 1.00 91.25 100 THR A CA 1
ATOM 822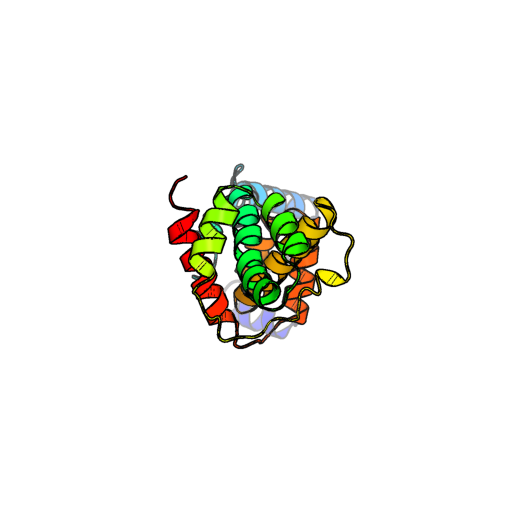 C C . THR A 1 100 ? -15.253 7.739 3.004 1.00 91.25 100 THR A C 1
ATOM 824 O O . THR A 1 100 ? -15.255 6.702 3.668 1.00 91.25 100 THR 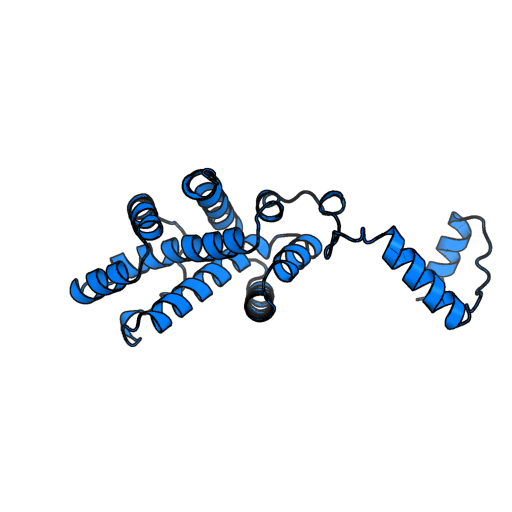A O 1
ATOM 827 N N . SER A 1 101 ? -16.336 8.128 2.321 1.00 90.56 101 SER A N 1
ATOM 828 C CA . SER A 1 101 ? -17.564 7.315 2.260 1.00 90.56 101 SER A CA 1
ATOM 829 C C . SER A 1 101 ? -17.289 5.906 1.717 1.00 90.56 101 SER A C 1
ATOM 831 O O . SER A 1 101 ? -17.735 4.916 2.298 1.00 90.56 101 SER A O 1
ATOM 833 N N . ASP A 1 102 ? -16.473 5.800 0.666 1.00 90.75 102 ASP A N 1
ATOM 834 C CA . ASP A 1 102 ? -16.134 4.514 0.054 1.00 90.75 102 ASP A CA 1
ATOM 835 C C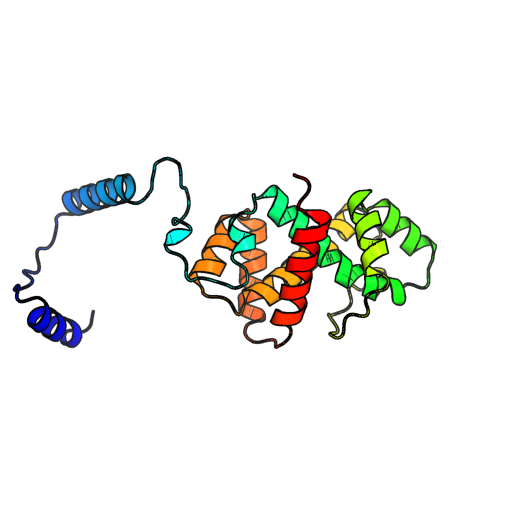 . ASP A 1 102 ? -15.222 3.668 0.946 1.00 90.75 102 ASP A C 1
ATOM 837 O O . ASP A 1 102 ? -15.414 2.458 1.056 1.00 90.75 102 ASP A O 1
ATOM 841 N N . GLU A 1 103 ? -14.260 4.292 1.631 1.00 91.94 103 GLU A N 1
ATOM 842 C CA . GLU A 1 103 ? -13.401 3.609 2.603 1.00 91.94 103 GLU A CA 1
ATOM 843 C C . GLU A 1 103 ? -14.223 3.057 3.774 1.00 91.94 103 GLU A C 1
ATOM 845 O O . GLU A 1 103 ? -13.998 1.925 4.190 1.00 91.94 103 GLU A O 1
ATOM 850 N N . LYS A 1 104 ? -15.226 3.800 4.265 1.00 92.38 104 LYS A N 1
ATOM 851 C CA . LYS A 1 104 ? -16.149 3.324 5.313 1.00 92.38 104 LYS A CA 1
ATOM 852 C C . LYS A 1 104 ? -16.985 2.137 4.849 1.00 92.38 104 LYS A C 1
ATOM 854 O O . LYS A 1 104 ? -17.111 1.156 5.579 1.00 92.38 104 LYS A O 1
ATOM 859 N N . LYS A 1 105 ? -17.553 2.217 3.640 1.00 91.31 105 LYS A N 1
ATOM 860 C CA . LYS A 1 105 ? -18.326 1.116 3.046 1.00 91.31 105 LYS A CA 1
ATOM 861 C C . LYS A 1 105 ? -17.468 -0.138 2.926 1.00 91.31 105 LYS A C 1
ATOM 863 O O . LYS A 1 105 ? -17.912 -1.213 3.317 1.00 91.31 105 LYS A O 1
ATOM 868 N N . PHE A 1 106 ? -16.240 0.006 2.430 1.00 91.19 106 PHE A N 1
ATOM 869 C CA . PHE A 1 106 ? -15.307 -1.108 2.327 1.00 91.19 106 PHE A CA 1
ATOM 870 C C . PHE A 1 106 ? -14.923 -1.666 3.698 1.00 91.19 106 PHE A C 1
ATOM 872 O O . PHE A 1 106 ? -15.024 -2.873 3.902 1.00 91.19 106 PHE A O 1
ATOM 879 N N . LEU A 1 107 ? -14.569 -0.802 4.655 1.00 90.06 107 LEU A N 1
ATOM 880 C CA . LEU A 1 107 ? -14.226 -1.196 6.021 1.00 90.06 107 LEU A CA 1
ATOM 881 C C . LEU A 1 107 ? -15.342 -2.044 6.643 1.00 90.06 107 LEU A C 1
ATOM 883 O O . LEU A 1 107 ? -15.077 -3.127 7.150 1.00 90.06 107 LEU A O 1
ATOM 887 N N . ASN A 1 108 ? -16.600 -1.614 6.513 1.00 88.69 108 ASN A N 1
ATOM 888 C CA . ASN A 1 108 ? -17.750 -2.361 7.020 1.00 88.69 108 ASN A CA 1
ATOM 889 C C . ASN A 1 108 ? -17.909 -3.750 6.380 1.00 88.69 108 ASN A C 1
ATOM 891 O O . ASN A 1 108 ? -18.348 -4.678 7.059 1.00 88.69 108 ASN A O 1
ATOM 895 N N . LYS A 1 109 ? -17.531 -3.918 5.103 1.00 88.69 109 LYS A N 1
ATOM 896 C CA . LYS A 1 109 ? -17.516 -5.234 4.441 1.00 88.69 109 LYS A CA 1
ATOM 897 C C . LYS A 1 109 ? -16.438 -6.142 5.040 1.00 88.69 109 LYS A C 1
ATOM 899 O O . LYS A 1 109 ? -16.715 -7.303 5.325 1.00 88.69 109 LYS A O 1
ATOM 904 N N . ILE A 1 110 ? -15.232 -5.614 5.259 1.00 89.06 110 ILE A N 1
ATOM 905 C CA . ILE A 1 110 ? -14.088 -6.404 5.740 1.00 89.06 110 ILE A CA 1
ATOM 906 C C . ILE A 1 110 ? -14.032 -6.571 7.267 1.00 89.06 110 ILE A C 1
ATOM 908 O O . ILE A 1 110 ? -13.282 -7.415 7.743 1.00 89.06 110 ILE A O 1
ATOM 912 N N . LEU A 1 111 ? -14.847 -5.853 8.053 1.00 84.94 111 LEU A N 1
ATOM 913 C CA . LEU A 1 111 ? -14.923 -6.014 9.520 1.00 84.94 111 LEU A CA 1
ATOM 914 C C . LEU A 1 111 ? -15.220 -7.460 9.954 1.00 84.94 111 LEU A C 1
ATOM 916 O O . LEU A 1 111 ? -14.742 -7.904 10.997 1.00 84.94 111 LEU A O 1
ATOM 920 N N . LYS A 1 112 ? -16.008 -8.186 9.152 1.00 79.50 112 LYS A N 1
ATOM 921 C CA . LYS A 1 112 ? -16.375 -9.591 9.396 1.00 79.50 112 LYS A CA 1
ATOM 922 C C . LYS A 1 112 ? -15.278 -10.575 8.983 1.00 79.50 112 LYS A C 1
ATOM 924 O O . LYS A 1 112 ? -15.332 -11.739 9.366 1.00 79.50 112 LYS A O 1
ATOM 929 N N . TYR A 1 113 ? -14.300 -10.126 8.199 1.00 74.94 113 TYR A N 1
ATOM 930 C CA . TYR A 1 113 ? -13.221 -10.966 7.709 1.00 74.94 113 TYR A CA 1
ATOM 931 C C . TYR A 1 113 ? -12.184 -11.175 8.819 1.00 74.94 113 TYR A C 1
ATOM 933 O O . TYR A 1 113 ? -11.555 -10.228 9.297 1.00 74.94 113 TYR A O 1
ATOM 941 N N . ASN A 1 114 ? -12.004 -12.424 9.250 1.00 67.00 114 ASN A N 1
ATOM 942 C CA . ASN A 1 114 ? -10.932 -12.787 10.171 1.00 67.00 114 ASN A CA 1
ATOM 943 C C . ASN A 1 114 ? -9.686 -13.145 9.370 1.00 67.00 114 ASN A C 1
ATOM 945 O O . ASN A 1 114 ? -9.562 -14.227 8.806 1.00 67.00 114 ASN A O 1
ATOM 949 N N . GLU A 1 115 ? -8.765 -12.195 9.314 1.00 72.69 115 GLU A N 1
ATOM 950 C CA . GLU A 1 115 ? -7.498 -12.370 8.628 1.00 72.69 115 GLU A CA 1
ATOM 951 C C . GLU A 1 115 ? -6.555 -13.277 9.448 1.00 72.69 115 GLU A C 1
ATOM 953 O O . GLU A 1 115 ? -6.303 -12.970 10.616 1.00 72.69 115 GLU A O 1
ATOM 958 N N . PRO A 1 116 ? -6.016 -14.366 8.863 1.00 66.00 116 PRO A N 1
ATOM 959 C CA . PRO A 1 116 ? -5.281 -15.391 9.611 1.00 66.00 116 PRO A CA 1
ATOM 960 C C . PRO A 1 116 ? -3.848 -14.987 9.985 1.00 66.00 116 PRO A C 1
ATOM 962 O O . PRO A 1 116 ? -3.261 -15.584 10.882 1.00 66.00 116 PRO A O 1
ATOM 965 N N . PHE A 1 117 ? -3.264 -13.980 9.327 1.00 71.50 117 PHE A N 1
ATOM 966 C CA . PHE A 1 117 ? -1.919 -13.506 9.661 1.00 71.50 117 PHE A CA 1
ATOM 967 C C . PHE A 1 117 ? -1.967 -12.288 10.577 1.00 71.50 117 PHE A C 1
ATOM 969 O O . PHE A 1 117 ? -2.865 -11.458 10.460 1.00 71.50 117 PHE A O 1
ATOM 976 N N . SER A 1 118 ? -0.969 -12.126 11.446 1.00 64.31 118 SER A N 1
ATOM 977 C CA . SER A 1 118 ? -0.836 -10.954 12.316 1.00 64.31 118 SER A CA 1
ATOM 978 C C . SER A 1 118 ? 0.226 -9.998 11.778 1.00 64.31 118 SER A C 1
ATOM 980 O O . SER A 1 118 ? 1.380 -10.367 11.570 1.00 64.31 118 SER A O 1
ATOM 982 N N . THR A 1 119 ? -0.169 -8.754 11.533 1.00 69.19 119 THR A N 1
ATOM 983 C CA . THR A 1 119 ? 0.730 -7.647 11.192 1.00 69.19 119 THR A CA 1
ATOM 984 C C . THR A 1 119 ? 1.131 -6.900 12.453 1.00 69.19 119 THR A C 1
ATOM 986 O O . THR A 1 119 ? 0.397 -6.857 13.439 1.00 69.19 119 THR A O 1
ATOM 989 N N . LYS A 1 120 ? 2.302 -6.252 12.427 1.00 76.81 120 LYS A N 1
ATOM 990 C CA . LYS A 1 120 ? 2.738 -5.392 13.534 1.00 76.81 120 LYS A CA 1
ATOM 991 C C . LYS A 1 120 ? 1.678 -4.320 13.808 1.00 76.81 120 LYS A C 1
ATOM 993 O O . LYS A 1 120 ? 1.377 -3.546 12.900 1.00 76.81 120 LYS A O 1
ATOM 998 N N . ARG A 1 121 ? 1.211 -4.223 15.059 1.00 77.88 121 ARG A N 1
ATOM 999 C CA . ARG A 1 121 ? 0.193 -3.256 15.514 1.00 77.88 121 ARG A CA 1
ATOM 1000 C C . ARG A 1 121 ? 0.462 -1.832 15.038 1.00 77.88 121 ARG A C 1
ATOM 1002 O O . ARG A 1 121 ? 1.618 -1.397 14.960 1.00 77.88 121 ARG A O 1
ATOM 1009 N N . LEU A 1 122 ? -0.612 -1.110 14.727 1.00 78.62 122 LEU A N 1
ATOM 1010 C CA . LEU A 1 122 ? -0.537 0.293 14.322 1.00 78.62 122 LEU A CA 1
ATOM 1011 C C . LEU A 1 122 ? -0.192 1.192 15.512 1.00 78.62 122 LEU A C 1
ATOM 1013 O O . LEU A 1 122 ? 0.479 2.202 15.312 1.00 78.62 122 LEU A O 1
ATOM 1017 N N . ASN A 1 123 ? -0.575 0.789 16.730 1.00 78.69 123 ASN A N 1
ATOM 1018 C CA . ASN A 1 123 ? -0.407 1.551 17.966 1.00 78.69 123 ASN A CA 1
ATOM 1019 C C . ASN A 1 123 ? -0.978 2.968 17.832 1.00 78.69 123 ASN A C 1
ATOM 1021 O O . ASN A 1 123 ? -0.326 3.940 18.218 1.00 78.69 123 ASN A O 1
ATOM 1025 N N . LEU A 1 124 ? -2.181 3.087 17.257 1.00 78.19 124 LEU A N 1
ATOM 1026 C CA . LEU A 1 124 ? -2.812 4.385 16.972 1.00 78.19 124 LEU A CA 1
ATOM 1027 C C . LEU A 1 124 ? -3.038 5.223 18.240 1.00 78.19 124 LEU A C 1
ATOM 1029 O O . LEU A 1 124 ? -3.069 6.445 18.158 1.00 78.19 124 LEU A O 1
ATOM 1033 N N . GLU A 1 125 ? -3.112 4.577 19.404 1.00 73.19 125 GLU A N 1
ATOM 1034 C CA . GLU A 1 125 ? -3.201 5.205 20.729 1.00 73.19 125 GLU A CA 1
ATOM 1035 C C . GLU A 1 125 ? -2.003 6.111 21.055 1.00 73.19 125 GLU A C 1
ATOM 1037 O O . GLU A 1 125 ? -2.149 7.082 21.791 1.00 73.19 125 GLU A O 1
ATOM 1042 N N . LYS A 1 126 ? -0.819 5.816 20.496 1.00 76.56 126 LYS A N 1
ATOM 1043 C CA . LYS A 1 126 ? 0.430 6.545 20.778 1.00 76.56 126 LYS A CA 1
ATOM 1044 C C . LYS A 1 126 ? 0.611 7.806 19.936 1.00 76.56 126 LYS A C 1
ATOM 104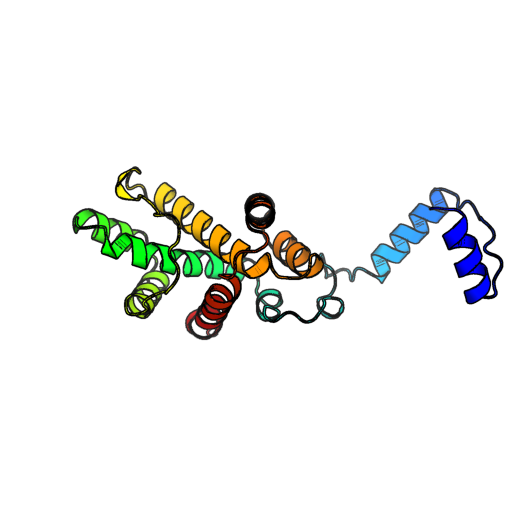6 O O . LYS A 1 126 ? 1.565 8.547 20.157 1.00 76.56 126 LYS A O 1
ATOM 1051 N N . PHE A 1 127 ? -0.238 8.022 18.936 1.00 69.88 127 PHE A N 1
ATOM 1052 C CA . PHE A 1 127 ? -0.098 9.131 17.999 1.00 69.88 127 PHE A CA 1
ATOM 1053 C C . PHE A 1 127 ? -1.146 10.205 18.266 1.00 69.88 127 PHE A C 1
ATOM 1055 O O . PHE A 1 127 ? -2.295 9.911 18.599 1.00 69.88 127 PHE A O 1
ATOM 1062 N N . ASN A 1 128 ? -0.772 11.464 18.030 1.00 72.88 128 ASN A N 1
ATOM 1063 C CA . ASN A 1 128 ? -1.738 12.553 18.004 1.00 72.88 128 ASN A CA 1
ATOM 1064 C C . ASN A 1 128 ? -2.806 12.237 16.950 1.00 72.88 128 ASN A C 1
ATOM 1066 O O . ASN A 1 128 ? -2.490 11.919 15.801 1.00 72.88 128 ASN A O 1
ATOM 1070 N N . LEU A 1 129 ? -4.076 12.330 17.352 1.00 78.62 129 LEU A N 1
ATOM 1071 C CA . LEU A 1 129 ? -5.263 12.042 16.540 1.00 78.62 129 LEU A CA 1
ATOM 1072 C C . LEU A 1 129 ? -5.504 13.106 15.446 1.00 78.62 129 LEU A C 1
ATOM 1074 O O . LEU A 1 129 ? -6.615 13.606 15.269 1.00 78.62 129 LEU A O 1
ATOM 1078 N N . GLU A 1 130 ? -4.463 13.499 14.729 1.00 87.19 130 GLU A N 1
ATOM 1079 C CA . GLU A 1 130 ? -4.540 14.405 13.596 1.00 87.19 130 GLU A CA 1
ATOM 1080 C C . GLU A 1 130 ? -4.806 13.625 12.312 1.00 87.19 130 GLU A C 1
ATOM 1082 O O . GLU A 1 130 ? -4.196 12.585 12.042 1.00 87.19 130 GLU A O 1
ATOM 1087 N N . LYS A 1 131 ? -5.691 14.171 11.472 1.00 88.56 131 LYS A N 1
ATOM 1088 C CA . LYS A 1 131 ? -6.093 13.550 10.206 1.00 88.56 131 LYS A CA 1
ATOM 1089 C C . LYS A 1 131 ? -4.884 13.200 9.335 1.00 88.56 131 LYS A C 1
ATOM 1091 O O . LYS A 1 131 ? -4.799 12.088 8.823 1.00 88.56 131 LYS A O 1
ATOM 1096 N N . LYS A 1 132 ? -3.939 14.134 9.179 1.00 90.38 132 LYS A N 1
ATOM 1097 C CA . LYS A 1 132 ? -2.752 13.961 8.325 1.00 90.38 132 LYS A CA 1
ATOM 1098 C C . LYS A 1 132 ? -1.862 12.818 8.818 1.00 90.38 132 LYS A C 1
ATOM 1100 O O . LYS A 1 132 ? -1.456 11.975 8.023 1.00 90.38 132 LYS A O 1
ATOM 1105 N N . THR A 1 133 ? -1.621 12.753 10.124 1.00 89.75 133 THR A N 1
ATOM 1106 C CA . THR A 1 133 ? -0.800 11.715 10.758 1.00 89.75 133 THR A CA 1
ATOM 1107 C C . THR A 1 133 ? -1.406 10.330 10.559 1.00 89.75 133 THR A C 1
ATOM 1109 O O . THR A 1 133 ? -0.721 9.425 10.087 1.00 89.75 133 THR A O 1
ATOM 1112 N N . ILE A 1 134 ? -2.711 10.175 10.803 1.00 89.19 134 ILE A N 1
ATOM 1113 C CA . ILE A 1 134 ? -3.402 8.891 10.613 1.00 89.19 134 ILE A CA 1
ATOM 1114 C C . ILE A 1 134 ? -3.409 8.473 9.143 1.00 89.19 134 ILE A C 1
ATOM 1116 O O . ILE A 1 134 ? -3.103 7.321 8.839 1.00 89.19 134 ILE A O 1
ATOM 1120 N N . ARG A 1 135 ? -3.685 9.399 8.215 1.00 91.50 135 ARG A N 1
ATOM 1121 C CA . ARG A 1 135 ? -3.629 9.104 6.774 1.00 91.50 135 ARG A CA 1
ATOM 1122 C C . ARG A 1 135 ? -2.239 8.647 6.341 1.00 91.50 135 ARG A C 1
ATOM 1124 O O . ARG A 1 135 ? -2.143 7.695 5.577 1.00 91.50 135 ARG A O 1
ATOM 1131 N N . ASN A 1 136 ? -1.177 9.266 6.854 1.00 91.31 136 ASN A N 1
ATOM 1132 C CA . ASN A 1 136 ? 0.196 8.867 6.544 1.00 91.31 136 ASN A CA 1
ATOM 1133 C C . ASN A 1 136 ? 0.540 7.480 7.103 1.00 91.31 136 ASN A C 1
ATOM 1135 O O . ASN A 1 136 ? 1.165 6.681 6.405 1.00 91.31 136 ASN A O 1
ATOM 1139 N N . ILE A 1 137 ? 0.117 7.177 8.336 1.00 90.75 137 ILE A N 1
ATOM 1140 C CA . ILE A 1 137 ? 0.313 5.857 8.952 1.00 90.75 137 ILE A CA 1
ATOM 1141 C C . ILE A 1 137 ? -0.399 4.786 8.126 1.00 90.75 137 ILE A C 1
ATOM 1143 O O . ILE A 1 137 ? 0.231 3.806 7.736 1.00 90.75 137 ILE A O 1
ATOM 1147 N N . LEU A 1 138 ? -1.679 4.994 7.812 1.00 91.88 138 LEU A N 1
ATOM 1148 C CA . LEU A 1 138 ? -2.461 4.074 6.989 1.00 91.88 138 LEU A CA 1
ATOM 1149 C C . LEU A 1 138 ? -1.825 3.893 5.611 1.00 91.88 138 LEU A C 1
ATOM 1151 O O . LEU A 1 138 ? -1.551 2.772 5.200 1.00 91.88 138 LEU A O 1
ATOM 1155 N N . HIS A 1 139 ? -1.473 4.980 4.929 1.00 93.31 139 HIS A N 1
ATOM 1156 C CA . HIS A 1 139 ? -0.864 4.893 3.606 1.00 93.31 139 HIS A CA 1
ATOM 1157 C C . HIS A 1 139 ? 0.449 4.095 3.612 1.00 93.31 139 HIS A C 1
ATOM 1159 O O . HIS A 1 139 ? 0.653 3.221 2.769 1.00 93.31 139 HIS A O 1
ATOM 1165 N N . LYS A 1 140 ? 1.318 4.324 4.606 1.00 92.06 140 LYS A N 1
ATOM 1166 C CA . LYS A 1 140 ? 2.557 3.553 4.776 1.00 92.06 140 LYS A CA 1
ATOM 1167 C C . LYS A 1 140 ? 2.281 2.064 4.998 1.00 92.06 140 LYS A C 1
ATOM 1169 O O . LYS A 1 140 ? 3.015 1.228 4.485 1.00 92.06 140 LYS A O 1
ATOM 1174 N N . ARG A 1 141 ? 1.219 1.724 5.725 1.00 91.12 141 ARG A N 1
ATOM 1175 C CA . ARG A 1 141 ? 0.806 0.332 5.964 1.00 91.12 141 ARG A CA 1
ATOM 1176 C C . ARG A 1 141 ? 0.245 -0.337 4.722 1.00 91.12 141 ARG A C 1
ATOM 1178 O O . ARG A 1 141 ? 0.572 -1.485 4.445 1.00 91.12 141 ARG A O 1
ATOM 1185 N N . GLY A 1 142 ? -0.501 0.414 3.921 1.00 93.25 142 GLY A N 1
ATOM 1186 C CA . GLY A 1 142 ? -0.884 -0.001 2.578 1.00 93.25 142 GLY A CA 1
ATOM 1187 C C . GLY A 1 142 ? 0.328 -0.344 1.710 1.00 93.25 142 GLY A C 1
ATOM 1188 O O . GLY A 1 142 ? 0.339 -1.388 1.065 1.00 93.25 142 GLY A O 1
ATOM 1189 N N . LEU A 1 143 ? 1.372 0.496 1.739 1.00 93.44 143 LEU A N 1
ATOM 1190 C CA . LEU A 1 143 ? 2.629 0.240 1.025 1.00 93.44 143 LEU A CA 1
ATOM 1191 C C . LEU A 1 143 ? 3.359 -0.996 1.563 1.00 93.44 143 LEU A C 1
ATOM 1193 O O . LEU A 1 143 ? 3.896 -1.763 0.775 1.00 93.44 143 LEU A O 1
ATOM 1197 N N . GLU A 1 144 ? 3.363 -1.219 2.881 1.00 91.56 144 GLU A N 1
ATOM 1198 C CA . GLU A 1 144 ? 3.916 -2.441 3.487 1.00 91.56 144 GLU A CA 1
ATOM 1199 C C . GLU A 1 144 ? 3.196 -3.697 2.990 1.00 91.56 144 GLU A C 1
ATOM 1201 O O . GLU A 1 144 ? 3.855 -4.655 2.593 1.00 91.56 144 GLU A O 1
ATOM 1206 N N . ARG A 1 145 ? 1.860 -3.678 2.940 1.00 90.38 145 ARG A N 1
ATOM 1207 C CA . ARG A 1 145 ? 1.067 -4.785 2.388 1.00 90.38 145 ARG A CA 1
ATOM 1208 C C . ARG A 1 145 ? 1.341 -5.010 0.912 1.00 90.38 145 ARG A C 1
ATOM 1210 O O . ARG A 1 145 ? 1.599 -6.142 0.516 1.00 90.38 145 ARG A O 1
ATOM 1217 N N . LEU A 1 146 ? 1.355 -3.944 0.116 1.00 92.50 146 LEU A N 1
ATOM 1218 C CA . LEU A 1 146 ? 1.700 -4.053 -1.297 1.00 92.50 146 LEU A CA 1
ATOM 1219 C C . LEU A 1 146 ? 3.107 -4.643 -1.473 1.00 92.50 146 LEU A C 1
ATOM 1221 O O . LEU A 1 146 ? 3.273 -5.556 -2.273 1.00 92.50 146 LEU A O 1
ATOM 1225 N N . ALA A 1 147 ? 4.087 -4.196 -0.680 1.00 91.81 147 ALA A N 1
ATOM 1226 C CA . ALA A 1 147 ? 5.448 -4.729 -0.700 1.00 91.81 147 ALA A CA 1
ATOM 1227 C C . ALA A 1 147 ? 5.492 -6.234 -0.408 1.00 91.81 147 ALA A C 1
ATOM 1229 O O . ALA A 1 147 ? 6.224 -6.945 -1.085 1.00 91.81 147 ALA A O 1
ATOM 1230 N N . TYR A 1 148 ? 4.714 -6.728 0.563 1.00 89.19 148 TYR A N 1
ATOM 1231 C CA . TYR A 1 148 ? 4.632 -8.166 0.853 1.00 89.19 148 TYR A CA 1
ATOM 1232 C C . TYR A 1 148 ? 4.037 -8.978 -0.303 1.00 89.19 148 TYR A C 1
ATOM 1234 O O . TYR A 1 148 ? 4.459 -10.107 -0.529 1.00 89.19 148 TYR A O 1
ATOM 1242 N N . ALA A 1 149 ? 3.063 -8.424 -1.029 1.00 89.50 149 ALA A N 1
ATOM 1243 C CA . ALA A 1 149 ? 2.457 -9.108 -2.169 1.00 89.50 149 ALA A CA 1
ATOM 1244 C C . ALA A 1 149 ? 3.401 -9.178 -3.377 1.00 89.50 149 ALA A C 1
ATOM 1246 O O . ALA A 1 149 ? 3.441 -10.192 -4.070 1.00 89.50 149 ALA A O 1
ATOM 1247 N N . ILE A 1 150 ? 4.156 -8.104 -3.631 1.00 90.50 150 ILE A N 1
ATOM 1248 C CA . ILE A 1 150 ? 5.015 -8.009 -4.818 1.00 90.50 150 ILE A CA 1
ATOM 1249 C C . ILE A 1 150 ? 6.449 -8.491 -4.581 1.00 90.50 150 ILE A C 1
ATOM 1251 O O . ILE A 1 150 ? 7.159 -8.715 -5.552 1.00 90.50 150 ILE A O 1
ATOM 1255 N N . SER A 1 151 ? 6.897 -8.680 -3.333 1.00 88.81 151 SER A N 1
ATOM 1256 C CA . SER A 1 151 ? 8.278 -9.105 -3.043 1.00 88.81 151 SER A CA 1
ATOM 1257 C C . SER A 1 151 ? 8.613 -10.512 -3.542 1.00 88.81 151 SER A C 1
ATOM 1259 O O . SER A 1 151 ? 9.793 -10.829 -3.687 1.00 88.81 151 SER A O 1
ATOM 1261 N N . SER A 1 152 ? 7.597 -11.338 -3.806 1.00 84.56 152 SER A N 1
ATOM 1262 C CA . SER A 1 152 ? 7.719 -12.671 -4.408 1.00 84.56 152 SER A CA 1
ATOM 1263 C C . SER A 1 152 ? 7.671 -12.663 -5.941 1.00 84.56 152 SER A C 1
ATOM 1265 O O . SER A 1 152 ? 7.811 -13.717 -6.558 1.00 84.56 152 SER A O 1
ATOM 1267 N N . GLN A 1 153 ? 7.453 -11.502 -6.566 1.00 87.00 153 GLN A N 1
ATOM 1268 C CA . GLN A 1 153 ? 7.342 -11.370 -8.019 1.00 87.00 153 GLN A CA 1
ATOM 1269 C C . GLN A 1 153 ? 8.704 -11.128 -8.678 1.00 87.00 153 GLN A C 1
ATOM 1271 O O . GLN A 1 153 ? 9.706 -10.856 -8.015 1.00 87.00 153 GLN A O 1
ATOM 1276 N N . ASN A 1 154 ? 8.734 -11.229 -10.008 1.00 87.62 154 ASN A N 1
ATOM 1277 C CA . ASN A 1 154 ? 9.930 -10.952 -10.798 1.00 87.62 154 ASN A CA 1
ATOM 1278 C C . ASN A 1 154 ? 10.374 -9.477 -10.660 1.00 87.62 154 ASN A C 1
ATOM 1280 O O . ASN A 1 154 ? 9.546 -8.577 -10.502 1.00 87.62 154 ASN A O 1
ATOM 1284 N N . GLU A 1 155 ? 11.683 -9.234 -10.742 1.00 87.94 155 GLU A N 1
ATOM 1285 C CA . GLU A 1 155 ? 12.281 -7.902 -10.604 1.00 87.94 155 GLU A CA 1
ATOM 1286 C C . GLU A 1 155 ? 11.758 -6.897 -11.641 1.00 87.94 155 GLU A C 1
ATOM 1288 O O . GLU A 1 155 ? 11.505 -5.749 -11.281 1.00 87.94 155 GLU A O 1
ATOM 1293 N N . ASP A 1 156 ? 11.483 -7.330 -12.872 1.00 87.38 156 ASP A N 1
ATOM 1294 C CA . ASP A 1 156 ? 10.932 -6.479 -13.933 1.00 87.38 156 ASP A CA 1
ATOM 1295 C C . ASP A 1 156 ? 9.510 -6.008 -13.593 1.00 87.38 156 ASP A C 1
ATOM 1297 O O . ASP A 1 156 ? 9.149 -4.849 -13.806 1.00 87.38 156 ASP A O 1
ATOM 1301 N N . PHE A 1 157 ? 8.705 -6.889 -12.988 1.00 88.88 157 PHE A N 1
ATOM 1302 C CA . PHE A 1 157 ? 7.364 -6.547 -12.512 1.00 88.88 157 PHE A CA 1
ATOM 1303 C C . PHE A 1 157 ? 7.430 -5.513 -11.382 1.00 88.88 157 PHE A C 1
ATOM 1305 O O . PHE A 1 157 ? 6.703 -4.517 -11.389 1.00 88.88 157 PHE A O 1
ATOM 1312 N N . ILE A 1 158 ? 8.327 -5.730 -10.416 1.00 89.75 158 ILE A N 1
ATOM 1313 C CA . ILE A 1 158 ? 8.547 -4.803 -9.300 1.00 89.75 158 ILE A CA 1
ATOM 1314 C C . ILE A 1 158 ? 9.000 -3.439 -9.830 1.00 89.75 158 ILE A C 1
ATOM 1316 O O . ILE A 1 158 ? 8.461 -2.408 -9.420 1.00 89.75 158 ILE A O 1
ATOM 1320 N N . TRP A 1 159 ? 9.957 -3.437 -10.759 1.00 89.44 159 TRP A N 1
ATOM 1321 C CA . TRP A 1 159 ? 10.476 -2.234 -11.396 1.00 89.44 159 TRP A CA 1
ATOM 1322 C C . TRP A 1 159 ? 9.356 -1.443 -12.072 1.00 89.44 159 TRP A C 1
ATOM 1324 O O . TRP A 1 159 ? 9.237 -0.239 -11.833 1.00 89.44 159 TRP A O 1
ATOM 1334 N N . TYR A 1 160 ? 8.489 -2.119 -12.831 1.00 89.00 160 TYR A N 1
ATOM 1335 C CA . TYR A 1 160 ? 7.372 -1.482 -13.522 1.00 89.00 160 TYR A CA 1
ATOM 1336 C C . TYR A 1 160 ? 6.413 -0.793 -12.541 1.00 89.00 160 TYR A C 1
ATOM 1338 O O . TYR A 1 160 ? 6.110 0.391 -12.690 1.00 89.00 160 TYR A O 1
ATOM 1346 N N . ILE A 1 161 ? 5.991 -1.494 -11.482 1.00 89.50 161 ILE A N 1
ATOM 1347 C CA . ILE A 1 161 ? 5.105 -0.932 -10.448 1.00 89.50 161 ILE A CA 1
ATOM 1348 C C . ILE A 1 161 ? 5.753 0.267 -9.743 1.00 89.50 161 ILE A C 1
ATOM 1350 O O . ILE A 1 161 ? 5.083 1.267 -9.476 1.00 89.50 161 ILE A O 1
ATOM 1354 N N . MET A 1 162 ? 7.055 0.198 -9.451 1.00 90.00 162 MET A N 1
ATOM 1355 C CA . MET A 1 162 ? 7.781 1.299 -8.816 1.00 90.00 162 MET A CA 1
ATOM 1356 C C . MET A 1 162 ? 7.827 2.552 -9.692 1.00 90.00 162 MET A C 1
ATOM 1358 O O . MET A 1 162 ? 7.618 3.646 -9.174 1.00 90.00 162 MET A O 1
ATOM 1362 N N . HIS A 1 163 ? 8.056 2.405 -10.998 1.00 87.25 163 HIS A N 1
ATOM 1363 C CA . HIS A 1 163 ? 8.133 3.539 -11.927 1.00 87.25 163 HIS A CA 1
ATOM 1364 C C . HIS A 1 163 ? 6.765 4.143 -12.257 1.00 87.25 163 HIS A C 1
ATOM 1366 O O . HIS A 1 163 ? 6.674 5.262 -12.758 1.00 87.25 163 HIS A O 1
ATOM 1372 N N . PHE A 1 164 ? 5.695 3.430 -11.923 1.00 86.19 164 PHE A N 1
ATOM 1373 C CA . PHE A 1 164 ? 4.335 3.932 -12.021 1.00 86.19 164 PHE A CA 1
ATOM 1374 C C . PHE A 1 164 ? 3.919 4.805 -10.818 1.00 86.19 164 PHE A C 1
ATOM 1376 O O . PHE A 1 164 ? 2.996 5.625 -10.898 1.00 86.19 164 PHE A O 1
ATOM 1383 N N . LEU A 1 165 ? 4.610 4.652 -9.683 1.00 87.25 165 LEU A N 1
ATOM 1384 C CA . LEU A 1 165 ? 4.460 5.488 -8.493 1.00 87.25 165 LEU A CA 1
ATOM 1385 C C . LEU A 1 165 ? 5.331 6.752 -8.590 1.00 87.25 165 LEU A C 1
ATOM 1387 O O . LEU A 1 165 ? 6.264 6.845 -9.377 1.00 87.25 165 LEU A O 1
ATOM 1391 N N . ASP A 1 166 ? 5.038 7.766 -7.772 1.00 89.25 166 ASP A N 1
ATOM 1392 C CA . ASP A 1 166 ? 5.990 8.865 -7.570 1.00 89.25 166 ASP A CA 1
ATOM 1393 C C . ASP A 1 166 ? 7.229 8.404 -6.793 1.00 89.25 166 ASP A C 1
ATOM 1395 O O . ASP A 1 166 ? 7.168 7.477 -5.982 1.00 89.25 166 ASP A O 1
ATOM 1399 N N . ILE A 1 167 ? 8.327 9.138 -6.993 1.00 88.00 167 ILE A N 1
ATOM 1400 C CA . ILE A 1 167 ? 9.657 8.860 -6.434 1.00 88.00 167 ILE A CA 1
ATOM 1401 C C . ILE A 1 167 ? 9.594 8.585 -4.924 1.00 88.00 167 ILE A C 1
ATOM 1403 O O . ILE A 1 167 ? 10.184 7.618 -4.447 1.00 88.00 167 ILE A O 1
ATOM 1407 N N . GLY A 1 168 ? 8.831 9.380 -4.165 1.00 89.62 168 GLY A N 1
ATOM 1408 C CA . GLY A 1 168 ? 8.724 9.218 -2.714 1.00 89.62 168 GLY A CA 1
ATOM 1409 C C . GLY A 1 168 ? 8.118 7.872 -2.309 1.00 89.62 168 GLY A C 1
ATOM 1410 O O . GLY A 1 168 ? 8.674 7.162 -1.468 1.00 89.62 168 GLY A O 1
ATOM 1411 N N . ARG A 1 169 ? 6.994 7.488 -2.926 1.00 91.75 169 ARG A N 1
ATOM 1412 C CA . ARG A 1 169 ? 6.346 6.189 -2.675 1.00 91.75 169 ARG A CA 1
ATOM 1413 C C . ARG A 1 169 ? 7.191 5.022 -3.178 1.00 91.75 169 ARG A C 1
ATOM 1415 O O . ARG A 1 169 ? 7.297 4.023 -2.468 1.00 91.75 169 ARG A O 1
ATOM 1422 N N . ALA A 1 170 ? 7.818 5.163 -4.345 1.00 91.88 170 ALA A N 1
ATOM 1423 C CA . ALA A 1 170 ? 8.686 4.147 -4.931 1.00 91.88 170 ALA A CA 1
ATOM 1424 C C . ALA A 1 170 ? 9.882 3.822 -4.020 1.00 91.88 170 ALA A C 1
ATOM 1426 O O . ALA A 1 170 ? 10.120 2.654 -3.724 1.00 91.88 170 ALA A O 1
ATOM 1427 N N . MET A 1 171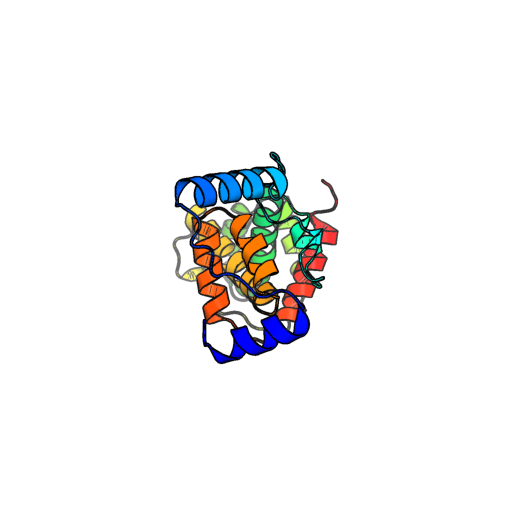 ? 10.564 4.839 -3.476 1.00 92.31 171 MET A N 1
ATOM 1428 C CA . MET A 1 171 ? 11.684 4.647 -2.539 1.00 92.31 171 MET A CA 1
ATOM 1429 C C . MET A 1 171 ? 11.263 3.927 -1.250 1.00 92.31 171 MET A C 1
ATOM 1431 O O . MET A 1 171 ? 11.986 3.072 -0.731 1.00 92.31 171 MET A O 1
ATOM 1435 N N . ILE A 1 172 ? 10.086 4.264 -0.709 1.00 92.69 172 ILE A N 1
ATOM 1436 C CA . ILE A 1 172 ? 9.544 3.582 0.475 1.00 92.69 172 ILE A CA 1
ATOM 1437 C C . ILE A 1 172 ? 9.261 2.115 0.145 1.00 92.69 172 ILE A C 1
ATOM 1439 O O . ILE A 1 172 ? 9.645 1.233 0.914 1.00 92.69 172 ILE A O 1
ATOM 1443 N N . LEU A 1 173 ? 8.609 1.860 -0.989 1.00 92.50 173 LEU A N 1
ATOM 1444 C CA . LEU A 1 173 ? 8.245 0.521 -1.433 1.00 92.50 173 LEU A CA 1
ATOM 1445 C C . LEU A 1 173 ? 9.488 -0.350 -1.654 1.00 92.50 173 LEU A C 1
ATOM 1447 O O . LEU A 1 173 ? 9.547 -1.461 -1.135 1.00 92.50 173 LEU A O 1
ATOM 1451 N N . GLU A 1 174 ? 10.519 0.178 -2.311 1.00 92.38 174 GLU A N 1
ATOM 1452 C CA . GLU A 1 174 ? 11.786 -0.522 -2.540 1.00 92.38 174 GLU A CA 1
ATOM 1453 C C . GLU A 1 174 ? 12.440 -0.977 -1.231 1.00 92.38 174 GLU A C 1
ATOM 1455 O O . GLU A 1 174 ? 12.821 -2.141 -1.068 1.00 92.38 174 GLU A O 1
ATOM 1460 N N . LYS A 1 175 ? 12.529 -0.065 -0.255 1.00 92.31 175 LYS A N 1
ATOM 1461 C CA . LYS A 1 175 ? 13.092 -0.362 1.066 1.00 92.31 175 LYS A CA 1
ATOM 1462 C C . LYS A 1 175 ? 12.318 -1.478 1.769 1.00 92.31 175 LYS A C 1
ATOM 1464 O O . LYS A 1 175 ? 12.920 -2.303 2.457 1.00 92.31 175 LYS A O 1
ATOM 1469 N N . LEU A 1 176 ? 10.996 -1.497 1.615 1.00 90.88 176 LEU A N 1
ATOM 1470 C CA . LEU A 1 176 ? 10.129 -2.513 2.205 1.00 90.88 176 LEU A CA 1
ATOM 1471 C C . LEU A 1 176 ? 10.294 -3.866 1.508 1.00 90.88 176 LEU A C 1
ATOM 1473 O O . LEU A 1 176 ? 10.451 -4.870 2.195 1.00 90.88 176 LEU A O 1
ATOM 1477 N N . ILE A 1 177 ? 10.356 -3.903 0.177 1.00 90.69 177 ILE A N 1
ATOM 1478 C CA . ILE A 1 177 ? 10.586 -5.139 -0.587 1.00 90.69 177 ILE A CA 1
ATOM 1479 C C . ILE A 1 177 ? 11.918 -5.779 -0.193 1.00 90.69 177 ILE A C 1
ATOM 1481 O O . ILE A 1 177 ? 11.957 -6.966 0.126 1.00 90.69 177 ILE A O 1
ATOM 1485 N N . ARG A 1 178 ? 13.003 -4.992 -0.134 1.00 87.69 178 ARG A N 1
ATOM 1486 C CA . ARG A 1 178 ? 14.333 -5.485 0.270 1.00 87.69 178 ARG A CA 1
ATOM 1487 C C . ARG A 1 178 ? 14.327 -6.095 1.673 1.00 87.69 178 ARG A C 1
ATOM 1489 O O . ARG A 1 178 ? 15.015 -7.080 1.912 1.00 87.69 178 ARG A O 1
ATOM 1496 N N . LYS A 1 179 ? 13.543 -5.524 2.591 1.00 85.75 179 LYS A N 1
ATOM 1497 C CA . LYS A 1 179 ? 13.399 -6.020 3.965 1.00 85.75 179 LYS A CA 1
ATOM 1498 C C . LYS A 1 179 ? 12.557 -7.300 4.056 1.00 85.75 179 LYS A C 1
ATOM 1500 O O . LYS A 1 179 ? 12.746 -8.080 4.982 1.00 85.75 179 LYS A O 1
ATOM 1505 N N . ASN A 1 180 ? 11.633 -7.494 3.118 1.00 73.81 180 ASN A N 1
ATOM 1506 C CA . ASN A 1 180 ? 10.545 -8.465 3.214 1.00 73.81 180 ASN A CA 1
ATOM 1507 C C . ASN A 1 180 ? 10.625 -9.584 2.155 1.00 73.81 180 ASN A C 1
ATOM 1509 O O . ASN A 1 180 ? 9.604 -10.211 1.855 1.00 73.81 180 ASN A O 1
ATOM 1513 N N . LYS A 1 181 ? 11.803 -9.835 1.563 1.00 64.06 181 LYS A N 1
ATOM 1514 C CA . LYS A 1 181 ? 12.019 -11.022 0.719 1.00 64.06 181 LYS A CA 1
ATOM 1515 C C . LYS A 1 181 ? 11.756 -12.273 1.577 1.00 64.06 181 LYS A C 1
ATOM 1517 O O . LYS A 1 181 ? 12.413 -12.452 2.596 1.00 64.06 181 LYS A O 1
ATOM 1522 N N . ASN A 1 182 ? 10.808 -13.115 1.153 1.00 57.69 182 ASN A N 1
ATOM 1523 C CA . ASN A 1 182 ? 10.445 -14.420 1.741 1.00 57.69 182 ASN A CA 1
ATOM 1524 C C . ASN A 1 182 ? 9.567 -14.418 3.005 1.00 57.69 182 ASN A C 1
ATOM 1526 O O . ASN A 1 182 ? 9.901 -15.053 4.003 1.00 57.69 182 ASN A O 1
ATOM 1530 N N . LEU A 1 183 ? 8.391 -13.792 2.954 1.00 61.94 183 LEU A N 1
ATOM 1531 C CA . LEU A 1 183 ? 7.333 -14.070 3.931 1.00 61.94 183 LEU A CA 1
ATOM 1532 C C . LEU A 1 183 ? 6.214 -14.836 3.226 1.00 61.94 183 LEU A C 1
ATOM 1534 O O . LEU A 1 183 ? 5.623 -14.306 2.289 1.00 61.94 183 LEU A O 1
ATOM 1538 N N . GLY A 1 184 ? 5.889 -16.048 3.691 1.00 67.56 184 GLY A N 1
ATOM 1539 C CA . GLY A 1 184 ? 4.785 -16.895 3.192 1.00 67.56 184 GLY A CA 1
ATOM 1540 C C . GLY A 1 184 ? 3.375 -16.319 3.414 1.00 67.56 184 GLY A C 1
ATOM 1541 O O . GLY A 1 184 ? 2.415 -17.054 3.596 1.00 67.56 184 GLY A O 1
ATOM 1542 N N . ILE A 1 185 ? 3.263 -14.991 3.463 1.00 76.06 185 ILE A N 1
ATOM 1543 C CA . ILE A 1 185 ? 2.048 -14.194 3.639 1.00 76.06 185 ILE A CA 1
ATOM 1544 C C . ILE A 1 185 ? 1.619 -13.585 2.285 1.00 76.06 185 ILE A C 1
ATOM 1546 O O . ILE A 1 185 ? 0.509 -13.062 2.173 1.00 76.06 185 ILE A O 1
ATOM 1550 N N . SER A 1 186 ? 2.464 -13.671 1.245 1.00 80.06 186 SER A N 1
ATOM 1551 C CA . SER A 1 186 ? 2.198 -13.097 -0.083 1.00 80.06 186 SER A CA 1
ATOM 1552 C C . SER A 1 186 ? 0.844 -13.523 -0.644 1.00 80.06 186 SER A C 1
ATOM 1554 O O . SER A 1 186 ? 0.098 -12.667 -1.104 1.00 80.06 186 SER A O 1
ATOM 1556 N N . ASP A 1 187 ? 0.472 -14.797 -0.530 1.00 84.69 187 ASP A N 1
ATOM 1557 C CA . ASP A 1 187 ? -0.716 -15.348 -1.200 1.00 84.69 187 ASP A CA 1
ATOM 1558 C C . ASP A 1 187 ? -2.028 -14.831 -0.598 1.00 84.69 187 ASP A C 1
ATOM 1560 O O . ASP A 1 187 ? -2.990 -14.528 -1.312 1.00 84.69 187 ASP A O 1
ATOM 1564 N N . ILE A 1 188 ? -2.053 -14.638 0.725 1.00 86.38 188 ILE A N 1
ATOM 1565 C CA . ILE A 1 188 ? -3.208 -14.063 1.422 1.00 86.38 188 ILE A CA 1
ATOM 1566 C C . ILE A 1 188 ? -3.385 -12.601 1.002 1.00 86.38 188 ILE A C 1
ATOM 1568 O O . ILE A 1 188 ? -4.504 -12.157 0.745 1.00 86.38 188 ILE A O 1
ATOM 1572 N N . ILE A 1 189 ? -2.287 -11.847 0.904 1.00 87.50 189 ILE A N 1
ATOM 1573 C CA . ILE A 1 189 ? -2.346 -10.433 0.516 1.00 87.50 189 ILE A CA 1
ATOM 1574 C C . ILE A 1 189 ? -2.678 -10.294 -0.974 1.00 87.50 189 ILE A C 1
ATOM 1576 O O . ILE A 1 189 ? -3.462 -9.423 -1.339 1.00 87.50 189 ILE A O 1
ATOM 1580 N N . ILE A 1 190 ? -2.167 -11.179 -1.831 1.00 89.25 190 ILE A N 1
ATOM 1581 C CA . ILE A 1 190 ? -2.562 -11.269 -3.244 1.00 89.25 190 ILE A CA 1
ATOM 1582 C C . ILE A 1 190 ? -4.078 -11.490 -3.358 1.00 89.25 190 ILE A C 1
ATOM 1584 O O . ILE A 1 190 ? -4.749 -10.761 -4.086 1.00 89.25 190 ILE A O 1
ATOM 1588 N N . SER A 1 191 ? -4.646 -12.405 -2.568 1.00 88.44 191 SER A N 1
ATOM 1589 C CA . SER A 1 191 ? -6.101 -12.629 -2.526 1.00 88.44 191 SER A CA 1
ATOM 1590 C C . SER A 1 191 ? -6.875 -11.369 -2.114 1.00 88.44 191 SER A C 1
ATOM 1592 O O . SER A 1 191 ? -7.927 -11.061 -2.672 1.00 88.44 191 SER A O 1
ATOM 1594 N N . GLN A 1 192 ? -6.340 -10.582 -1.178 1.00 89.50 192 GLN A N 1
ATOM 1595 C CA . GLN A 1 192 ? -6.945 -9.307 -0.778 1.00 89.50 192 GLN A CA 1
ATOM 1596 C C . GLN A 1 192 ? -6.864 -8.244 -1.863 1.00 89.50 192 GLN A C 1
ATOM 1598 O O . GLN A 1 192 ? -7.800 -7.458 -2.004 1.00 89.50 192 GLN A O 1
ATOM 1603 N N . ILE A 1 193 ? -5.759 -8.202 -2.611 1.00 91.00 193 ILE A N 1
ATOM 1604 C CA . ILE A 1 193 ? -5.608 -7.315 -3.764 1.00 91.00 193 ILE A CA 1
ATOM 1605 C C . ILE A 1 193 ? -6.704 -7.629 -4.779 1.00 91.00 193 ILE A C 1
ATOM 1607 O O . ILE A 1 193 ? -7.425 -6.713 -5.167 1.00 91.00 193 ILE A O 1
ATOM 1611 N N . PHE A 1 194 ? -6.900 -8.902 -5.137 1.00 90.62 194 PHE A N 1
ATOM 1612 C CA . PHE A 1 194 ? -7.980 -9.298 -6.043 1.00 90.62 194 PHE A CA 1
ATOM 1613 C C . PHE A 1 194 ? -9.358 -8.904 -5.516 1.00 90.62 194 PHE A C 1
ATOM 1615 O O . PHE A 1 194 ? -10.117 -8.253 -6.230 1.00 90.62 194 PHE A O 1
ATOM 1622 N N . TYR A 1 195 ? -9.641 -9.171 -4.238 1.00 90.06 195 TYR A N 1
ATOM 1623 C CA . TYR A 1 195 ? -10.908 -8.766 -3.632 1.00 90.06 195 TYR A CA 1
ATOM 1624 C C . TYR A 1 195 ? -11.143 -7.249 -3.716 1.00 90.06 195 TYR A C 1
ATOM 1626 O O . TYR A 1 195 ? -12.255 -6.804 -4.012 1.00 90.06 195 TYR A O 1
ATOM 1634 N N . VAL A 1 196 ? -10.109 -6.432 -3.471 1.00 89.81 196 VAL A N 1
ATOM 1635 C CA . VAL A 1 196 ? -10.211 -4.969 -3.596 1.00 89.81 196 VAL A CA 1
ATOM 1636 C C . VAL A 1 196 ? -10.480 -4.566 -5.044 1.00 89.81 196 VAL A C 1
ATOM 1638 O O . VAL A 1 196 ? -11.347 -3.716 -5.265 1.00 89.81 196 VAL A O 1
ATOM 1641 N N . LEU A 1 197 ? -9.772 -5.170 -6.001 1.00 89.06 197 LEU A N 1
ATOM 1642 C CA . LEU A 1 197 ? -9.926 -4.895 -7.428 1.00 89.06 197 LEU A CA 1
ATOM 1643 C C . LEU A 1 197 ? -11.361 -5.170 -7.897 1.00 89.06 197 LEU A C 1
ATOM 1645 O O . LEU A 1 197 ? -12.021 -4.249 -8.372 1.00 89.06 197 LEU A O 1
ATOM 1649 N N . GLU A 1 198 ? -11.871 -6.378 -7.660 1.00 87.06 198 GLU A N 1
ATOM 1650 C CA . GLU A 1 198 ? -13.203 -6.815 -8.105 1.00 87.06 198 GLU A CA 1
ATOM 1651 C C . GLU A 1 198 ? -14.350 -6.014 -7.473 1.00 87.06 198 GLU A C 1
ATOM 1653 O O . GLU A 1 198 ? -15.360 -5.737 -8.113 1.00 87.06 198 GLU A O 1
ATOM 1658 N N . ASN A 1 199 ? -14.217 -5.624 -6.201 1.00 81.19 199 ASN A N 1
ATOM 1659 C CA . ASN A 1 199 ? -15.342 -5.063 -5.444 1.00 81.19 199 ASN A CA 1
ATOM 1660 C C . ASN A 1 199 ? -15.336 -3.534 -5.329 1.00 81.19 199 ASN A C 1
ATOM 1662 O O . ASN A 1 199 ? -16.330 -2.962 -4.872 1.00 81.19 199 ASN A O 1
ATOM 1666 N N . ASN A 1 200 ? -14.218 -2.867 -5.636 1.00 77.75 200 ASN A N 1
ATOM 1667 C CA . ASN A 1 200 ? -14.051 -1.430 -5.358 1.00 77.75 200 ASN A CA 1
ATOM 1668 C C . ASN A 1 200 ? -13.333 -0.653 -6.467 1.00 77.75 200 ASN A C 1
ATOM 1670 O O . ASN A 1 200 ? -13.261 0.579 -6.385 1.00 77.75 200 ASN A O 1
ATOM 1674 N N . MET A 1 201 ? -12.810 -1.351 -7.480 1.00 73.50 201 MET A N 1
ATOM 1675 C CA . MET A 1 201 ? -12.110 -0.740 -8.612 1.00 73.50 201 MET A CA 1
ATOM 1676 C C . MET A 1 201 ? -12.809 -0.991 -9.956 1.00 73.50 201 MET A C 1
ATOM 1678 O O . MET A 1 201 ? -12.559 -0.228 -10.877 1.00 73.50 201 MET A O 1
ATOM 1682 N N . SER A 1 202 ? -13.732 -1.958 -10.046 1.00 56.59 202 SER A N 1
ATOM 1683 C CA . SER A 1 202 ? -14.477 -2.322 -11.269 1.00 56.59 202 SER A CA 1
ATOM 1684 C C . SER A 1 202 ? -15.592 -1.356 -11.714 1.00 56.59 202 SER A C 1
ATOM 1686 O O . SER A 1 202 ? -16.252 -1.630 -12.708 1.00 56.59 202 SER A O 1
ATOM 1688 N N . ASN A 1 203 ? -15.822 -0.243 -11.005 1.00 44.50 203 ASN A N 1
ATOM 1689 C CA . ASN A 1 203 ? -16.871 0.746 -11.328 1.00 44.50 203 ASN A CA 1
ATOM 1690 C C . ASN A 1 203 ? -16.317 2.070 -11.904 1.00 44.50 203 ASN A C 1
ATOM 1692 O O . ASN A 1 203 ? -16.923 3.124 -11.710 1.00 44.50 203 ASN A O 1
ATOM 1696 N N . LEU A 1 204 ? -15.154 2.034 -12.556 1.00 40.75 204 LEU A N 1
ATOM 1697 C CA . LEU A 1 204 ? -14.518 3.159 -13.258 1.00 40.75 204 LEU A CA 1
ATOM 1698 C C . LEU A 1 204 ? -13.920 2.661 -14.572 1.00 40.75 204 LEU A C 1
ATOM 1700 O O . LEU A 1 204 ? -13.875 3.478 -15.513 1.00 40.75 204 LEU A O 1
#

pLDDT: mean 80.58, std 12.11, range [40.75, 94.06]

Secondary structure (DSSP, 8-state):
--HHHHHHHHHHS-S--------HHHHHHHHHHHHHHHS-TT-SS--GGGS---TTGGGTT--HHHHHHHHHHHHHHHHHHHHHH---HHHHHHHHHHS-HHHHHHHHHHTT---SSPPPP--GGGS---HHHHHHHHHHHHHHHHHHHHTTS-HHHHHHHHHHS-HHHHHHHHHHHHH-TT-TTHHHHHHHHHHHHHHHTTT-

Foldseek 3Di:
DDPVVVVVVCVVVVDDPDPPPDDPVVVVVVVVVCCPVQAPPPHPAHPLVPDDDDLVSVLLPDAQVRNLVLLLLLLLLLVLVLVVVPPDPVLVVLLVVLDDPLSVVSSVVCNPPDDPDDDDHLPCVPDDSDSVVSSVSSSLSSLLLVLLQPLPDDPSVLVSSLVSYDPVSSVSSVVSSVVRNDDPCNVVSSVVSVVCCVPPVVPD

Radius of gyration: 23.08 Å; chains: 1; bounding box: 56×35×61 Å